Protein AF-A0A7K3L566-F1 (afdb_monomer)

Radius of gyration: 27.33 Å; Cα contacts (8 Å, |Δi|>4): 505; chains: 1; bounding box: 61×46×101 Å

Solvent-accessible surface area (backbone atoms only — not comparable to full-atom values): 12304 Å² total; per-residue (Å²): 136,86,74,83,78,91,78,75,78,77,81,76,80,56,96,83,59,68,74,95,72,79,78,77,85,80,78,77,80,82,88,75,48,43,60,51,57,95,77,28,59,43,42,44,51,46,44,41,50,74,71,52,86,84,55,55,37,33,31,75,32,38,32,38,39,42,38,40,41,36,29,34,57,86,62,14,26,37,32,52,22,31,43,37,29,59,54,32,67,23,50,43,75,44,84,80,41,38,33,30,29,41,67,93,69,53,75,34,76,27,56,60,81,17,48,41,84,88,79,29,39,32,20,35,17,57,14,69,42,40,30,76,32,48,34,36,42,33,34,34,24,36,28,37,76,64,21,57,66,30,53,47,51,33,43,43,35,36,39,25,27,42,43,89,79,49,62,90,90,54,92,66,50,58,62,33,36,52,49,77,56,83,85,35,63,79,59,56,54,62,91,40,51,75,44,60,21,73,69,58,24,36,48,38,54,38,41,78,83,9,48,37,39,77,31,96,80,76,76,82,84,133

Sequence (222 aa):
PEGPEPGEPAEPPAPDDGPAASSPPAEPAPVVPDDPAEGDVAIGKTAENTSRDDGATRVGDVVRYEVALRVDGPGTGWMDAVIRDEVPRGLEPLSGSIRLTLPGGAEVAVDDGAYDPATRVLAVAVGHLRGGQEARLSFYALVTADALGADVGNVAEALGTPPSAWDPDGEGPEPGAPFSPPGGWDAWEGGRDKVESAPAAYPPGATSEGGVLPGDGGAGDS

Foldseek 3Di:
DDDDDPDDDPDDDDPPDDPPDDDDDDDDDDLFFAFADVPQWAKAKAKEFPQDDPLAAAAFTKIKMKMKIGGADARWKWFLKKKKKQQDPQKAWDAQFKWKQAWVGDIDGEHPLLADPVRSMRMFTQGMDGHPTMMMIMTMIGGHPRLAQAARFIKMKMKTATRVRDDPVDDGDDGRYRDADVVGDVVVNVRIDMYMHPPGYDYRQADNRGRHHYDPPPDDDD

Nearest PDB structures (foldseek):
  3rkp-assembly2_B  TM=6.413E-01  e=9.297E-06  Bacillus cereus ATCC 14579
  4ei0-assembly1_A  TM=4.428E-01  e=2.475E-04  Parabacteroides merdae ATCC 43184
  5z65-assembly1_A  TM=3.909E-01  e=2.707E-03  Sus scrofa
  7vpp-assembly1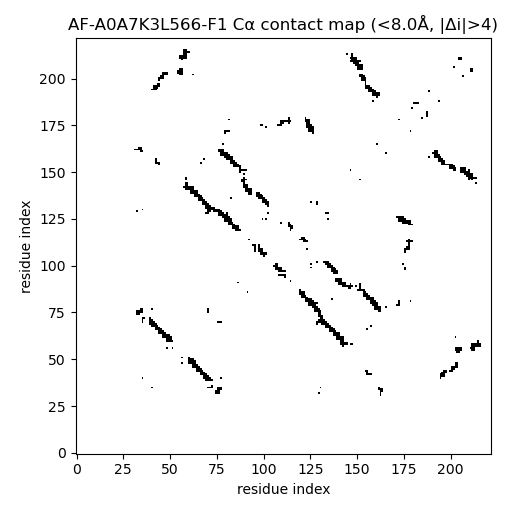_A  TM=3.957E-01  e=3.779E-03  Sus scrofa
  4ou3-assembly1_A  TM=3.881E-01  e=7.366E-03  Sus scrofa

pLDDT: mean 89.36, std 14.17, range [43.06, 98.81]

Secondary structure (DSSP, 8-state):
-PPPPTTPPPPPPPTT---S--PPPPPPPP-PPBPPPTTTEEEEEEEEESS--SS--BTT-EEEEEEEEEE-STTBEEEEEEEEEE--TTEEEPTT--EEE-TTS-EEEPPGGGEETTTTEEEEEEEEEETTEEEEEEEEEEEPGGGTTS---B-EEEEEE-GGG--TTS-PPPTTSB---TT-HHHHHTT-EEEE-SS-BPPTT-BTTB-PBPPTT-S---

Mean predicted aligned error: 8.9 Å

Structure (mmCIF, N/CA/C/O backbone):
data_AF-A0A7K3L566-F1
#
_entry.id   AF-A0A7K3L566-F1
#
loop_
_atom_site.group_PDB
_atom_site.id
_atom_site.type_symbol
_atom_site.label_atom_id
_atom_site.label_alt_id
_atom_site.label_comp_id
_atom_site.label_asym_id
_atom_site.label_entity_id
_atom_site.label_seq_id
_atom_site.pdbx_PDB_ins_code
_atom_site.Cartn_x
_atom_site.Cartn_y
_atom_site.Cartn_z
_atom_site.occupancy
_atom_site.B_iso_or_equiv
_atom_site.auth_seq_id
_atom_site.auth_comp_id
_atom_site.auth_asym_id
_atom_site.auth_atom_id
_atom_site.pdbx_PDB_model_num
ATOM 1 N N . PRO A 1 1 ? 40.397 -33.206 -62.580 1.00 45.12 1 PRO A N 1
ATOM 2 C CA . PRO A 1 1 ? 39.301 -32.312 -62.146 1.00 45.12 1 PRO A CA 1
ATOM 3 C C . PRO A 1 1 ? 39.708 -30.890 -62.516 1.00 45.12 1 PRO A C 1
ATOM 5 O O . PRO A 1 1 ? 40.611 -30.334 -61.899 1.00 45.12 1 PRO A O 1
ATOM 8 N N . GLU A 1 2 ? 39.173 -30.395 -63.626 1.00 45.34 2 GLU A N 1
ATOM 9 C CA . GLU A 1 2 ? 39.470 -29.050 -64.115 1.00 45.34 2 GLU A CA 1
ATOM 10 C C . GLU A 1 2 ? 38.761 -28.040 -63.207 1.00 45.34 2 GLU A C 1
ATOM 12 O O . GLU A 1 2 ? 37.576 -28.189 -62.908 1.00 45.34 2 GLU A O 1
ATOM 17 N N . GLY A 1 3 ? 39.524 -27.084 -62.673 1.00 53.09 3 GLY A N 1
ATOM 18 C CA . GLY A 1 3 ? 38.965 -25.945 -61.948 1.00 53.09 3 GLY A CA 1
ATOM 19 C C . GLY A 1 3 ? 38.309 -24.973 -62.933 1.00 53.09 3 GLY A C 1
ATOM 20 O O . GLY A 1 3 ? 38.700 -24.963 -64.100 1.00 53.09 3 GLY A O 1
ATOM 21 N N . PRO A 1 4 ? 37.325 -24.172 -62.492 1.00 57.78 4 PRO A N 1
ATOM 22 C CA . PRO A 1 4 ? 36.622 -23.257 -63.385 1.00 57.78 4 PRO A CA 1
ATOM 23 C C . PRO A 1 4 ? 37.590 -22.230 -63.993 1.00 57.78 4 PRO A C 1
ATOM 25 O O . PRO A 1 4 ? 38.450 -21.689 -63.291 1.00 57.78 4 PRO A O 1
ATOM 28 N N . GLU A 1 5 ? 37.456 -21.991 -65.301 1.00 53.12 5 GLU A N 1
ATOM 29 C CA . GLU A 1 5 ? 38.251 -21.007 -66.039 1.00 53.12 5 GLU A CA 1
ATOM 30 C C . GLU A 1 5 ? 38.023 -19.590 -65.473 1.00 53.12 5 GLU A C 1
ATOM 32 O O . GLU A 1 5 ? 36.879 -19.148 -65.342 1.00 53.12 5 GLU A O 1
ATOM 37 N N . PRO A 1 6 ? 39.090 -18.846 -65.125 1.00 55.34 6 PRO A N 1
ATOM 38 C CA . PRO A 1 6 ? 38.954 -17.472 -64.658 1.00 55.34 6 PRO A CA 1
ATOM 39 C C . PRO A 1 6 ? 38.549 -16.537 -65.806 1.00 55.34 6 PRO A C 1
ATOM 41 O O . PRO A 1 6 ? 39.341 -16.317 -66.721 1.00 55.34 6 PRO A O 1
ATOM 44 N N . GLY A 1 7 ? 37.362 -15.925 -65.730 1.00 55.72 7 GLY A N 1
ATOM 45 C CA . GLY A 1 7 ? 37.029 -14.778 -66.585 1.00 55.72 7 GLY A CA 1
ATOM 46 C C . GLY A 1 7 ? 35.574 -14.590 -67.006 1.00 55.72 7 GLY A C 1
ATOM 47 O O . GLY A 1 7 ? 35.275 -13.538 -67.566 1.00 55.72 7 GLY A O 1
ATOM 48 N N . GLU A 1 8 ? 34.664 -15.529 -66.746 1.00 57.31 8 GLU A N 1
ATOM 49 C CA . GLU A 1 8 ? 33.254 -15.326 -67.107 1.00 57.31 8 GLU A CA 1
ATOM 50 C C . GLU A 1 8 ? 32.505 -14.526 -66.023 1.00 57.31 8 GLU A C 1
ATOM 52 O O . GLU A 1 8 ? 32.547 -14.895 -64.844 1.00 57.31 8 GLU A O 1
ATOM 57 N N . PRO A 1 9 ? 31.836 -13.409 -66.377 1.00 60.12 9 PRO A N 1
ATOM 58 C CA . PRO A 1 9 ? 30.925 -12.724 -65.469 1.00 60.12 9 PRO A CA 1
ATOM 59 C C . PRO A 1 9 ? 29.823 -13.686 -65.030 1.00 60.12 9 PRO A C 1
ATOM 61 O O . PRO A 1 9 ? 29.232 -14.365 -65.866 1.00 60.12 9 PRO A O 1
ATOM 64 N N . ALA A 1 10 ? 29.529 -13.724 -63.730 1.00 60.12 10 ALA A N 1
ATOM 65 C CA . ALA A 1 10 ? 28.388 -14.480 -63.231 1.00 60.12 10 ALA A CA 1
ATOM 66 C C . ALA A 1 10 ? 27.103 -14.033 -63.951 1.00 60.12 10 ALA A C 1
ATOM 68 O O . ALA A 1 10 ? 26.872 -12.829 -64.111 1.00 60.12 10 ALA A O 1
ATOM 69 N N . GLU A 1 11 ? 26.281 -14.995 -64.378 1.00 61.91 11 GLU A N 1
ATOM 70 C CA . GLU A 1 11 ? 24.956 -14.712 -64.929 1.00 61.91 11 GLU A CA 1
ATOM 71 C C . GLU A 1 11 ? 24.129 -13.936 -63.888 1.00 61.91 11 GLU A C 1
ATOM 73 O O . GLU A 1 11 ? 24.032 -14.372 -62.735 1.00 61.91 11 GLU A O 1
ATOM 78 N N . PRO A 1 12 ? 23.563 -12.767 -64.241 1.00 59.59 12 PRO A N 1
ATOM 79 C CA . PRO A 1 12 ? 22.677 -12.054 -63.338 1.00 59.59 12 PRO A CA 1
ATOM 80 C C . PRO A 1 12 ? 21.408 -12.888 -63.090 1.00 59.59 12 PRO A C 1
ATOM 82 O O . PRO A 1 12 ? 20.913 -13.523 -64.024 1.00 59.59 12 PRO A O 1
ATOM 85 N N . PRO A 1 13 ? 20.869 -12.885 -61.857 1.00 62.25 13 PRO A N 1
ATOM 86 C CA . PRO A 1 13 ? 19.669 -13.648 -61.519 1.00 62.25 13 PRO A CA 1
ATOM 87 C C . PRO A 1 13 ? 18.480 -13.233 -62.396 1.00 62.25 13 PRO A C 1
ATOM 89 O O . PRO A 1 13 ? 18.361 -12.064 -62.783 1.00 62.25 13 PRO A O 1
ATOM 92 N N . ALA A 1 14 ? 17.604 -14.188 -62.722 1.00 64.50 14 ALA A N 1
ATOM 93 C CA . ALA A 1 14 ? 16.420 -13.921 -63.526 1.00 64.50 14 ALA A CA 1
ATOM 94 C C . ALA A 1 14 ? 15.453 -12.996 -62.756 1.00 64.50 14 ALA A C 1
ATOM 96 O O . ALA A 1 14 ? 15.409 -13.035 -61.529 1.00 64.50 14 ALA A O 1
ATOM 97 N N . PRO A 1 15 ? 14.640 -12.168 -63.437 1.00 60.38 15 PRO A N 1
ATOM 98 C CA . PRO A 1 15 ? 13.728 -11.227 -62.775 1.00 60.38 15 PRO A CA 1
ATOM 99 C C . PRO A 1 15 ? 12.651 -11.890 -61.893 1.00 60.38 15 PRO A C 1
ATOM 101 O O . PRO A 1 15 ? 12.065 -11.201 -61.063 1.00 60.38 15 PRO A O 1
ATOM 104 N N . ASP A 1 16 ? 12.414 -13.198 -62.057 1.00 61.12 16 ASP A N 1
ATOM 105 C CA . ASP A 1 16 ? 11.503 -14.008 -61.231 1.00 61.12 16 ASP A CA 1
ATOM 106 C C . ASP A 1 16 ? 12.223 -14.823 -60.136 1.00 61.12 16 ASP A C 1
ATOM 108 O O . ASP A 1 16 ? 11.566 -15.499 -59.338 1.00 61.12 16 ASP A O 1
ATOM 112 N N . ASP A 1 17 ? 13.556 -14.759 -60.053 1.00 63.66 17 ASP A N 1
ATOM 113 C CA . ASP A 1 17 ? 14.293 -15.347 -58.937 1.00 63.66 17 ASP A CA 1
ATOM 114 C C . ASP A 1 17 ? 14.127 -14.432 -57.718 1.00 63.66 17 ASP A C 1
ATOM 116 O O . ASP A 1 17 ? 14.720 -13.354 -57.617 1.00 63.66 17 ASP A O 1
ATOM 120 N N . GLY A 1 18 ? 13.280 -14.858 -56.777 1.00 62.38 18 GLY A N 1
ATOM 121 C CA . GLY A 1 18 ? 13.176 -14.220 -55.468 1.00 62.38 18 GLY A CA 1
ATOM 122 C C . GLY A 1 18 ? 14.555 -14.101 -54.800 1.00 62.38 18 GLY A C 1
ATOM 123 O O . GLY A 1 18 ? 15.465 -14.875 -55.107 1.00 62.38 18 GLY A O 1
ATOM 124 N N . PRO A 1 19 ? 14.747 -13.139 -53.881 1.00 64.25 19 PRO A N 1
ATOM 125 C CA . PRO A 1 19 ? 16.047 -12.900 -53.267 1.00 64.25 19 PRO A CA 1
ATOM 126 C C . PRO A 1 19 ? 16.620 -14.197 -52.681 1.00 64.25 19 PRO A C 1
ATOM 128 O O . PRO A 1 19 ? 15.995 -14.835 -51.835 1.00 64.25 19 PRO A O 1
ATOM 131 N N . ALA A 1 20 ? 17.833 -14.560 -53.116 1.00 63.53 20 ALA A N 1
ATOM 132 C CA . ALA A 1 20 ? 18.526 -15.792 -52.723 1.00 63.53 20 ALA A CA 1
ATOM 133 C C . ALA A 1 20 ? 18.782 -15.905 -51.206 1.00 63.53 20 ALA A C 1
ATOM 135 O O . ALA A 1 20 ? 19.113 -16.976 -50.701 1.00 63.53 20 ALA A O 1
ATOM 136 N N . ALA A 1 21 ? 18.615 -14.804 -50.473 1.00 59.81 21 ALA A N 1
ATOM 137 C CA . ALA A 1 21 ? 18.569 -14.778 -49.026 1.00 59.81 21 ALA A CA 1
ATOM 138 C C . ALA A 1 21 ? 17.556 -13.725 -48.571 1.00 59.81 21 ALA A C 1
ATOM 140 O O . ALA A 1 21 ? 17.637 -12.559 -48.953 1.00 59.81 21 ALA A O 1
ATOM 141 N N . SER A 1 22 ? 16.618 -14.142 -47.726 1.00 60.34 22 SER A N 1
ATOM 142 C CA . SER A 1 22 ? 15.815 -13.245 -46.899 1.00 60.34 22 SER A CA 1
ATOM 143 C C . SER A 1 22 ? 16.203 -13.496 -45.452 1.00 60.34 22 SER A C 1
ATOM 145 O O . SER A 1 22 ? 16.036 -14.606 -44.948 1.00 60.34 22 SER A O 1
ATOM 147 N N . SER A 1 23 ? 16.751 -12.483 -44.789 1.00 62.94 23 SER A N 1
ATOM 148 C CA . SER A 1 23 ? 16.826 -12.481 -43.332 1.00 62.94 23 SER A CA 1
ATOM 149 C C . SER A 1 23 ? 15.459 -12.061 -42.787 1.00 62.94 23 SER A C 1
ATOM 151 O O . SER A 1 23 ? 14.870 -11.120 -43.332 1.00 62.94 23 SER A O 1
ATOM 153 N N . PRO A 1 24 ? 14.942 -12.709 -41.730 1.00 69.50 24 PRO A N 1
ATOM 154 C CA . PRO A 1 24 ? 13.783 -12.180 -41.024 1.00 69.50 24 PRO A CA 1
ATOM 155 C C . PRO A 1 24 ? 14.070 -10.739 -40.561 1.00 69.50 24 PRO A C 1
ATOM 157 O O . PRO A 1 24 ? 15.239 -10.395 -40.344 1.00 69.50 24 PRO A O 1
ATOM 160 N N . PRO A 1 25 ? 13.043 -9.879 -40.432 1.00 69.31 25 PRO A N 1
ATOM 161 C CA . PRO A 1 25 ? 13.215 -8.560 -39.838 1.00 69.31 25 PRO A CA 1
ATOM 162 C C . PRO A 1 25 ? 13.910 -8.679 -38.477 1.00 69.31 25 PRO A C 1
ATOM 164 O O . PRO A 1 25 ? 13.523 -9.513 -37.662 1.00 69.31 25 PRO A O 1
ATOM 167 N N . ALA A 1 26 ? 14.940 -7.867 -38.244 1.00 71.00 26 ALA A N 1
ATOM 168 C CA . ALA A 1 26 ? 15.526 -7.741 -36.918 1.00 71.00 26 ALA A CA 1
ATOM 169 C C . ALA A 1 26 ? 14.593 -6.881 -36.058 1.00 71.00 26 ALA A C 1
ATOM 171 O O . ALA A 1 26 ? 14.265 -5.755 -36.444 1.00 71.00 26 ALA A O 1
ATOM 172 N N . GLU A 1 27 ? 14.170 -7.403 -34.911 1.00 67.56 27 GLU A N 1
ATOM 173 C CA . GLU A 1 27 ? 13.487 -6.595 -33.906 1.00 67.56 27 GLU A CA 1
ATOM 174 C C . GLU A 1 27 ? 14.528 -5.693 -33.222 1.00 67.56 27 GLU A C 1
ATOM 176 O O . GLU A 1 27 ? 15.599 -6.176 -32.838 1.00 67.56 27 GLU A O 1
ATOM 181 N N . PRO A 1 28 ? 14.290 -4.372 -33.128 1.00 67.88 28 PRO A N 1
ATOM 182 C CA . PRO A 1 28 ? 15.191 -3.492 -32.399 1.00 67.88 28 PRO A CA 1
ATOM 183 C C . PRO A 1 28 ? 15.238 -3.913 -30.927 1.00 67.88 28 PRO A C 1
ATOM 185 O O . PRO A 1 28 ? 14.223 -4.319 -30.365 1.00 67.88 28 PRO A O 1
ATOM 188 N N . ALA A 1 29 ? 16.412 -3.791 -30.304 1.00 65.62 29 ALA A N 1
ATOM 189 C CA . ALA A 1 29 ? 16.563 -4.086 -28.883 1.00 65.62 29 ALA A CA 1
ATOM 190 C C . ALA A 1 29 ? 15.593 -3.232 -28.038 1.00 65.62 29 ALA A C 1
ATOM 192 O O . ALA A 1 29 ? 15.362 -2.063 -28.381 1.00 65.62 29 ALA A O 1
ATOM 193 N N . PRO A 1 30 ? 15.033 -3.782 -26.945 1.00 67.44 30 PRO A N 1
ATOM 194 C CA . PRO A 1 30 ? 14.148 -3.033 -26.063 1.00 67.44 30 PRO A CA 1
ATOM 195 C C . PRO A 1 30 ? 14.885 -1.828 -25.469 1.00 67.44 30 PRO A C 1
ATOM 197 O O . PRO A 1 30 ? 16.034 -1.925 -25.039 1.00 67.44 30 PRO A O 1
ATOM 200 N N . VAL A 1 31 ? 14.219 -0.672 -25.451 1.00 77.44 31 VAL A N 1
ATOM 201 C CA . VAL A 1 31 ? 14.743 0.527 -24.788 1.00 77.44 31 VAL A CA 1
ATOM 202 C C . VAL A 1 31 ? 14.522 0.366 -23.287 1.00 77.44 31 VAL A C 1
ATOM 204 O O . VAL A 1 31 ? 13.392 0.475 -22.805 1.00 77.44 31 VAL A O 1
ATOM 207 N N . VAL A 1 32 ? 15.602 0.084 -22.565 1.00 84.75 32 VAL A N 1
ATOM 208 C CA . VAL A 1 32 ? 15.613 -0.031 -21.104 1.00 84.75 32 VAL A CA 1
ATOM 209 C C . VAL A 1 32 ? 15.848 1.364 -20.497 1.00 84.75 32 VAL A C 1
ATOM 211 O O . VAL A 1 32 ? 16.730 2.072 -20.987 1.00 84.75 32 VAL A O 1
ATOM 214 N N . PRO A 1 33 ? 15.050 1.802 -19.501 1.00 89.75 33 PRO A N 1
ATOM 215 C CA . PRO A 1 33 ? 15.275 3.070 -18.801 1.00 89.75 33 PRO A CA 1
ATOM 216 C C . PRO A 1 33 ? 16.607 3.102 -18.042 1.00 89.75 33 PRO A C 1
ATOM 218 O O . PRO A 1 33 ? 17.202 2.058 -17.791 1.00 89.75 33 PRO A O 1
ATOM 221 N N . ASP A 1 34 ? 17.025 4.291 -17.617 1.00 94.12 34 ASP A N 1
ATOM 222 C CA . ASP A 1 34 ? 18.144 4.447 -16.686 1.00 94.12 34 ASP A CA 1
ATOM 223 C C . ASP A 1 34 ? 17.728 4.116 -15.239 1.00 94.12 34 ASP A C 1
ATOM 225 O O . ASP A 1 34 ? 16.542 4.113 -14.886 1.00 94.12 34 ASP A O 1
ATOM 229 N N . ASP A 1 35 ? 18.714 3.878 -14.377 1.00 94.94 35 ASP A N 1
ATOM 230 C CA . ASP A 1 35 ? 18.470 3.706 -12.946 1.00 94.94 35 ASP A CA 1
ATOM 231 C C . ASP A 1 35 ? 17.987 5.018 -12.300 1.00 94.94 35 ASP A C 1
ATOM 233 O O . ASP A 1 35 ? 18.492 6.096 -12.636 1.00 94.94 35 ASP A O 1
ATOM 237 N N . PRO A 1 36 ? 17.025 4.956 -11.362 1.00 94.06 36 PRO A N 1
ATOM 238 C CA . PRO A 1 36 ? 16.606 6.122 -10.599 1.00 94.06 36 PRO A CA 1
ATOM 239 C C . PRO A 1 36 ? 17.731 6.562 -9.652 1.00 94.06 36 PRO A C 1
ATOM 241 O O . PRO A 1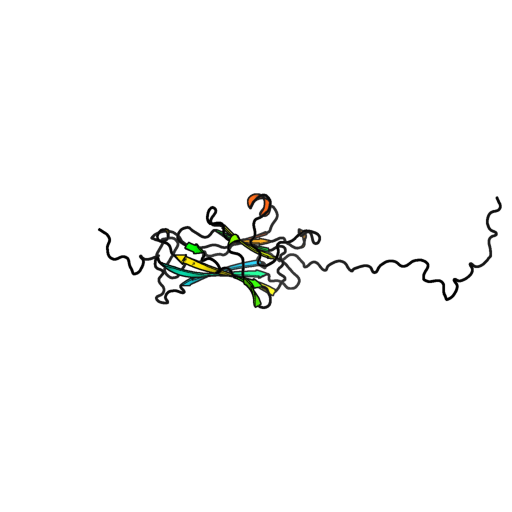 36 ? 18.475 5.729 -9.127 1.00 94.06 36 PRO A O 1
ATOM 244 N N . ALA A 1 37 ? 17.867 7.868 -9.407 1.00 93.81 37 ALA A N 1
ATOM 245 C CA . ALA A 1 37 ? 18.815 8.346 -8.407 1.00 93.81 37 ALA A CA 1
ATOM 246 C C . ALA A 1 37 ? 18.308 8.051 -6.984 1.00 93.81 37 ALA A C 1
ATOM 248 O O . ALA A 1 37 ? 17.127 7.778 -6.753 1.00 93.81 37 ALA A O 1
ATOM 249 N N . GLU A 1 38 ? 19.200 8.143 -5.997 1.00 89.06 38 GLU A N 1
ATOM 250 C CA . GLU A 1 38 ? 18.812 8.023 -4.590 1.00 89.06 38 GLU A CA 1
ATOM 251 C C . GLU A 1 38 ? 17.719 9.051 -4.244 1.00 89.06 38 GLU A C 1
ATOM 253 O O . GLU A 1 38 ? 17.899 10.257 -4.421 1.00 89.06 38 GLU A O 1
ATOM 258 N N . GLY A 1 39 ? 16.580 8.564 -3.747 1.00 90.94 39 GLY A N 1
ATOM 259 C CA . GLY A 1 39 ? 15.421 9.389 -3.395 1.00 90.94 39 GLY A CA 1
ATOM 260 C C . GLY A 1 39 ? 14.436 9.679 -4.535 1.00 90.94 39 GLY A C 1
ATOM 261 O O . GLY A 1 39 ? 13.384 10.261 -4.261 1.00 90.94 39 GLY A O 1
ATOM 262 N N . ASP A 1 40 ? 14.719 9.250 -5.771 1.00 95.81 40 ASP A N 1
ATOM 263 C CA . ASP A 1 40 ? 13.765 9.351 -6.890 1.00 95.81 40 ASP A CA 1
ATOM 264 C C . ASP A 1 40 ? 12.644 8.309 -6.787 1.00 95.81 40 ASP A C 1
ATOM 266 O O . ASP A 1 40 ? 11.553 8.515 -7.311 1.00 95.81 40 ASP A O 1
ATOM 270 N N . VAL A 1 41 ? 12.880 7.198 -6.087 1.00 97.38 41 VAL A N 1
ATOM 271 C CA . VAL A 1 41 ? 11.827 6.248 -5.716 1.00 97.38 41 VAL A CA 1
ATOM 272 C C . VAL A 1 41 ? 11.338 6.593 -4.318 1.00 97.38 41 VAL A C 1
ATOM 274 O O . VAL A 1 41 ? 12.127 6.681 -3.376 1.00 97.38 41 VAL A O 1
ATOM 277 N N . ALA A 1 42 ? 10.031 6.779 -4.164 1.00 97.38 42 ALA A N 1
ATOM 278 C CA . ALA A 1 42 ? 9.451 7.098 -2.871 1.00 97.38 42 ALA A CA 1
ATOM 279 C C . ALA A 1 42 ? 8.076 6.469 -2.689 1.00 97.38 42 ALA A C 1
ATOM 281 O O . ALA A 1 42 ? 7.269 6.397 -3.614 1.00 97.38 42 ALA A O 1
ATOM 282 N N . ILE A 1 43 ? 7.797 6.084 -1.450 1.00 98.44 43 ILE A N 1
ATOM 283 C CA . ILE A 1 43 ? 6.520 5.526 -1.031 1.00 98.44 43 ILE A CA 1
ATOM 284 C C . ILE A 1 43 ? 5.948 6.362 0.118 1.00 98.44 43 ILE A C 1
ATOM 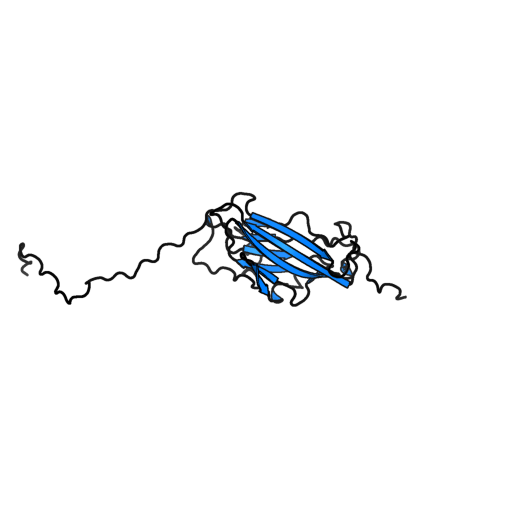286 O O . ILE A 1 43 ? 6.659 6.760 1.040 1.00 98.44 43 ILE A O 1
ATOM 290 N N . GLY A 1 44 ? 4.657 6.660 0.049 1.00 98.31 44 GLY A N 1
ATOM 291 C CA . GLY A 1 44 ? 3.905 7.342 1.095 1.00 98.31 44 GLY A CA 1
ATOM 292 C C . GLY A 1 44 ? 2.681 6.529 1.478 1.00 98.31 44 GLY A C 1
ATOM 293 O O . GLY A 1 44 ? 2.139 5.801 0.650 1.00 98.31 44 GLY A O 1
ATOM 294 N N . LYS A 1 45 ? 2.234 6.656 2.727 1.00 98.56 45 LYS A N 1
ATOM 295 C CA . LYS A 1 45 ? 1.052 5.954 3.223 1.00 98.56 45 LYS A CA 1
ATOM 296 C C . LYS A 1 45 ? 0.191 6.878 4.063 1.00 98.56 45 LYS A C 1
ATOM 298 O O . LYS A 1 45 ? 0.706 7.635 4.883 1.00 98.56 45 LYS A O 1
ATOM 303 N N . THR A 1 46 ? -1.116 6.811 3.863 1.00 98.44 46 THR A N 1
ATOM 304 C CA . THR A 1 46 ? -2.102 7.592 4.611 1.00 98.44 46 THR A CA 1
ATOM 305 C C . THR A 1 46 ? -3.209 6.690 5.140 1.00 98.44 46 THR A C 1
ATOM 307 O O . THR A 1 46 ? -3.409 5.574 4.657 1.00 98.44 46 THR A O 1
ATOM 310 N N . ALA A 1 47 ? -3.901 7.175 6.170 1.00 98.25 47 ALA A N 1
ATOM 311 C CA . ALA A 1 47 ? -5.014 6.490 6.805 1.00 98.25 47 ALA A CA 1
ATOM 312 C C . ALA A 1 47 ? -6.162 7.477 7.039 1.00 98.25 47 ALA A C 1
ATOM 314 O O . ALA A 1 47 ? -5.957 8.579 7.550 1.00 98.25 47 ALA A O 1
ATOM 315 N N . GLU A 1 48 ? -7.373 7.067 6.685 1.00 98.12 48 GLU A N 1
ATOM 316 C CA . GLU A 1 48 ? -8.597 7.852 6.827 1.00 98.12 48 GLU A CA 1
ATOM 317 C C . GLU A 1 48 ? -9.669 6.997 7.502 1.00 98.12 48 GLU A C 1
ATOM 319 O O . GLU A 1 48 ? -9.963 5.895 7.044 1.00 98.12 48 GLU A O 1
ATOM 324 N N . ASN A 1 49 ? -10.281 7.486 8.581 1.00 98.12 49 ASN A N 1
ATOM 325 C CA . ASN A 1 49 ? -11.441 6.810 9.157 1.00 98.12 49 ASN A CA 1
ATOM 326 C C . ASN A 1 49 ? -12.673 7.108 8.294 1.00 98.12 49 ASN A C 1
ATOM 328 O O . ASN A 1 49 ? -13.056 8.260 8.127 1.00 98.12 49 ASN A O 1
ATOM 332 N N . THR A 1 50 ? -13.288 6.063 7.746 1.00 98.06 50 THR A N 1
ATOM 333 C CA . THR A 1 50 ? -14.454 6.180 6.854 1.00 98.06 50 THR A CA 1
ATOM 334 C C . THR A 1 50 ? -15.781 5.929 7.563 1.00 98.06 50 THR A C 1
ATOM 336 O O . THR A 1 50 ? -16.846 6.127 6.981 1.00 98.06 50 THR A O 1
ATOM 339 N N . SER A 1 51 ? -15.732 5.517 8.831 1.00 96.94 51 SER A N 1
ATOM 340 C CA . SER A 1 51 ? -16.913 5.311 9.669 1.00 96.94 51 SER A CA 1
ATOM 341 C C . SER A 1 51 ? -17.333 6.567 10.433 1.00 96.94 51 SER A C 1
ATOM 343 O O . SER A 1 51 ? -18.490 6.658 10.843 1.00 96.94 51 SER A O 1
ATOM 345 N N . ARG A 1 52 ? -16.420 7.527 10.638 1.00 93.19 52 ARG A N 1
ATOM 346 C CA . ARG A 1 52 ? -16.672 8.770 11.385 1.00 93.19 52 ARG A CA 1
ATOM 347 C C . ARG A 1 52 ? -15.657 9.866 11.055 1.00 93.19 52 ARG A C 1
ATOM 349 O O . ARG A 1 52 ? -14.550 9.578 10.619 1.00 93.19 52 ARG A O 1
ATOM 356 N N . ASP A 1 53 ? -16.028 11.111 11.338 1.00 94.75 53 ASP A N 1
ATOM 357 C CA . ASP A 1 53 ? -15.268 12.332 11.037 1.00 94.75 53 ASP A CA 1
ATOM 358 C C . ASP A 1 53 ? -14.915 13.164 12.290 1.00 94.75 53 ASP A C 1
ATOM 360 O O . ASP A 1 53 ? -14.463 14.304 12.186 1.00 94.75 53 ASP A O 1
ATOM 364 N N . ASP A 1 54 ? -15.061 12.591 13.492 1.00 95.12 54 ASP A N 1
ATOM 365 C CA . ASP A 1 54 ? -14.782 13.256 14.777 1.00 95.12 54 ASP A CA 1
ATOM 366 C C . ASP A 1 54 ? -13.286 13.314 15.148 1.00 95.12 54 ASP A C 1
ATOM 368 O O . ASP A 1 54 ? -12.923 13.793 16.224 1.00 95.12 54 ASP A O 1
ATOM 372 N N . GLY A 1 55 ? -12.412 12.835 14.258 1.00 95.00 55 GLY A N 1
ATOM 373 C CA . GLY A 1 55 ? -10.963 12.788 14.455 1.00 95.00 55 GLY A CA 1
ATOM 374 C C . GLY A 1 55 ? -10.481 11.669 15.383 1.00 95.00 55 GLY A C 1
ATOM 375 O O . GLY A 1 55 ? -9.287 11.614 15.671 1.00 95.00 55 GLY A O 1
ATOM 376 N N . ALA A 1 56 ? -11.371 10.782 15.836 1.00 95.81 56 ALA A N 1
ATOM 377 C CA . ALA A 1 56 ? -11.034 9.626 16.656 1.00 95.81 56 ALA A CA 1
ATOM 378 C C . ALA A 1 56 ? -11.297 8.307 15.916 1.00 95.81 56 ALA A C 1
ATOM 380 O O . ALA A 1 56 ? -12.052 8.240 14.947 1.00 95.81 56 ALA A O 1
ATOM 381 N N . THR A 1 57 ? -10.693 7.231 16.416 1.00 97.88 57 THR A N 1
ATOM 382 C CA . THR A 1 57 ? -10.894 5.869 15.912 1.00 97.88 57 THR A CA 1
ATOM 383 C C . THR A 1 57 ? -11.371 4.970 17.041 1.00 97.88 57 THR A C 1
ATOM 385 O O . THR A 1 57 ? -10.832 5.015 18.149 1.00 97.88 57 THR A O 1
ATOM 388 N N . ARG A 1 58 ? -12.395 4.159 16.771 1.00 98.00 58 ARG A N 1
ATOM 389 C CA . ARG A 1 58 ? -12.996 3.213 17.715 1.00 98.00 58 ARG A CA 1
ATOM 390 C C . ARG A 1 58 ? -12.957 1.791 17.175 1.00 98.00 58 ARG A C 1
ATOM 392 O O . ARG A 1 58 ? -12.967 1.569 15.968 1.00 98.00 58 ARG A O 1
ATOM 399 N N . VAL A 1 59 ? -12.967 0.816 18.079 1.00 98.44 59 VAL A N 1
ATOM 400 C CA . VAL A 1 59 ? -13.194 -0.588 17.709 1.00 98.44 59 VAL A CA 1
ATOM 401 C C . VAL A 1 59 ? -14.511 -0.709 16.937 1.00 98.44 59 VAL A C 1
ATOM 403 O O . VAL A 1 59 ? -15.546 -0.215 17.387 1.00 98.44 59 VAL A O 1
ATOM 406 N N . GLY A 1 60 ? -14.467 -1.385 15.792 1.00 98.06 60 GLY A N 1
ATOM 407 C CA . GLY A 1 60 ? -15.580 -1.525 14.856 1.00 98.06 60 GLY A CA 1
ATOM 408 C C . GLY A 1 60 ? -15.569 -0.521 13.700 1.00 98.06 60 GLY A C 1
ATOM 409 O O . GLY A 1 60 ? -16.345 -0.701 12.763 1.00 98.06 60 GLY A O 1
ATOM 410 N N . ASP A 1 61 ? -14.704 0.497 13.730 1.00 98.50 61 ASP A N 1
ATOM 411 C CA . ASP A 1 61 ? -14.548 1.430 12.611 1.00 98.50 61 ASP A CA 1
ATOM 412 C C . ASP A 1 61 ? -13.851 0.795 11.417 1.00 98.50 61 ASP A C 1
ATOM 414 O O . ASP A 1 61 ? -13.063 -0.139 11.553 1.00 98.50 61 ASP A O 1
ATOM 418 N N . VAL A 1 62 ? -14.090 1.368 10.242 1.00 98.56 62 VAL A N 1
ATOM 419 C CA . VAL A 1 62 ? -13.391 1.027 9.011 1.00 98.56 62 VAL A CA 1
ATOM 420 C C . VAL A 1 62 ? -12.477 2.177 8.603 1.00 98.56 62 VAL A C 1
ATOM 422 O O . VAL A 1 62 ? -12.925 3.299 8.353 1.00 98.56 62 VAL A O 1
ATOM 425 N N . VAL A 1 63 ? -11.188 1.875 8.480 1.00 98.62 63 VAL A N 1
ATOM 426 C CA . VAL A 1 63 ? -10.137 2.804 8.060 1.00 98.62 63 VAL A CA 1
ATOM 427 C C . VAL A 1 63 ? -9.717 2.470 6.634 1.00 98.62 63 VAL A C 1
ATOM 429 O O . VAL A 1 63 ? -9.407 1.321 6.328 1.00 98.62 63 VAL A O 1
ATOM 432 N N . ARG A 1 64 ? -9.694 3.466 5.753 1.00 98.69 64 ARG A N 1
ATOM 433 C CA . ARG A 1 64 ? -9.120 3.357 4.414 1.00 98.69 64 ARG A CA 1
ATOM 434 C C . ARG A 1 64 ? -7.635 3.684 4.481 1.00 98.69 64 ARG A C 1
ATOM 436 O O . ARG A 1 64 ? -7.261 4.749 4.969 1.00 98.69 64 ARG A O 1
ATOM 443 N N . TYR A 1 65 ? -6.814 2.788 3.953 1.00 98.69 65 TYR A N 1
ATOM 444 C CA . TYR A 1 65 ? -5.399 3.023 3.707 1.00 98.69 65 TYR A CA 1
ATOM 445 C C . TYR A 1 65 ? -5.167 3.319 2.230 1.00 98.69 65 TYR A C 1
ATOM 447 O O . TYR A 1 65 ? -5.782 2.699 1.359 1.00 98.69 65 TYR A O 1
ATOM 455 N N . GLU A 1 66 ? -4.262 4.253 1.956 1.00 98.62 66 GLU A N 1
ATOM 456 C CA . GLU A 1 66 ? -3.764 4.536 0.612 1.00 98.62 66 GLU A CA 1
ATOM 457 C C . GLU A 1 66 ? -2.236 4.595 0.647 1.00 98.62 66 GLU A C 1
ATOM 459 O O . GLU A 1 66 ? -1.647 5.352 1.418 1.00 98.62 66 GLU A O 1
ATOM 464 N N . VAL A 1 67 ? -1.600 3.764 -0.172 1.00 98.75 67 VAL A N 1
ATOM 465 C CA . VAL A 1 67 ? -0.154 3.652 -0.343 1.00 98.75 67 VAL A CA 1
ATOM 466 C C . VAL A 1 67 ? 0.187 4.164 -1.738 1.00 98.75 67 VAL A C 1
ATOM 468 O O . VAL A 1 67 ? -0.205 3.553 -2.729 1.00 98.75 67 VAL A O 1
ATOM 471 N N . ALA A 1 68 ? 0.904 5.278 -1.826 1.00 98.44 68 ALA A N 1
ATOM 472 C CA . ALA A 1 68 ? 1.334 5.876 -3.084 1.00 98.44 68 ALA A CA 1
ATOM 473 C C . ALA A 1 68 ? 2.814 5.573 -3.323 1.00 98.44 68 ALA A C 1
ATOM 475 O O . ALA A 1 68 ? 3.656 5.990 -2.530 1.00 98.44 68 ALA A O 1
ATOM 476 N N . LEU A 1 69 ? 3.121 4.868 -4.410 1.00 98.44 69 LEU A N 1
ATOM 477 C CA . LEU A 1 69 ? 4.480 4.585 -4.861 1.00 98.44 69 LEU A CA 1
ATOM 478 C C . LEU A 1 69 ? 4.770 5.408 -6.118 1.00 98.44 69 LEU A C 1
ATOM 480 O O . LEU A 1 69 ? 4.111 5.216 -7.140 1.00 98.44 69 LEU A O 1
ATOM 484 N N . ARG A 1 70 ? 5.768 6.293 -6.047 1.00 97.62 70 ARG A N 1
ATOM 485 C CA . ARG A 1 70 ? 6.200 7.161 -7.150 1.00 97.62 70 ARG A CA 1
ATOM 486 C C 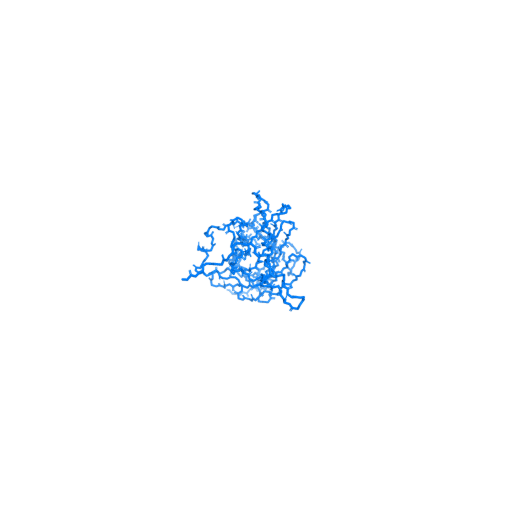. ARG A 1 70 ? 7.639 6.872 -7.562 1.00 97.62 70 ARG A C 1
ATOM 488 O O . ARG A 1 70 ? 8.480 6.559 -6.718 1.00 97.62 70 ARG A O 1
ATOM 495 N N . VAL A 1 71 ? 7.898 7.028 -8.855 1.00 97.31 71 VAL A N 1
ATOM 496 C CA . VAL A 1 71 ? 9.243 7.071 -9.431 1.00 97.31 71 VAL A CA 1
ATOM 497 C C . VAL A 1 71 ? 9.395 8.401 -10.154 1.00 97.31 71 VAL A C 1
ATOM 499 O O . VAL A 1 71 ? 8.619 8.710 -11.056 1.00 97.31 71 VAL A O 1
ATOM 502 N N . ASP A 1 72 ? 10.390 9.183 -9.767 1.00 94.00 72 ASP A N 1
ATOM 503 C CA . ASP A 1 72 ? 10.765 10.453 -10.380 1.00 94.00 72 ASP A CA 1
ATOM 504 C C . ASP A 1 72 ? 12.011 10.303 -11.264 1.00 94.00 72 ASP A C 1
ATOM 506 O O . ASP A 1 72 ? 12.561 9.216 -11.430 1.00 94.00 72 ASP A O 1
ATOM 510 N N . GLY A 1 73 ? 12.436 11.407 -11.879 1.00 91.06 73 GLY A N 1
ATOM 511 C CA . GLY A 1 73 ? 13.578 11.432 -12.792 1.00 91.06 73 GLY A CA 1
ATOM 512 C C . GLY A 1 73 ? 13.178 11.043 -14.223 1.00 91.06 73 GLY A C 1
ATOM 513 O O . GLY A 1 73 ? 12.812 9.905 -14.487 1.00 91.06 73 GLY A O 1
ATOM 514 N N . PRO A 1 74 ? 13.201 11.959 -15.204 1.00 90.81 74 PRO A N 1
ATOM 515 C CA . PRO A 1 74 ? 12.809 11.618 -16.569 1.00 90.81 74 PRO A CA 1
ATOM 516 C C . PRO A 1 74 ? 13.767 10.588 -17.181 1.00 90.81 74 PRO A C 1
ATOM 518 O O . PRO A 1 74 ? 14.981 10.750 -17.107 1.00 90.81 74 PRO A O 1
ATOM 521 N N . GLY A 1 75 ? 13.216 9.567 -17.840 1.00 91.38 75 GLY A N 1
ATOM 522 C CA . GLY A 1 75 ? 14.007 8.512 -18.485 1.00 91.38 75 GLY A CA 1
ATOM 523 C C . GLY A 1 75 ? 14.463 7.391 -17.549 1.00 91.38 75 GLY A C 1
ATOM 524 O O . GLY A 1 75 ? 15.072 6.441 -18.032 1.00 91.38 75 GLY A O 1
ATOM 525 N N . THR A 1 76 ? 14.128 7.457 -16.259 1.00 95.44 76 THR A N 1
ATOM 526 C CA . THR A 1 76 ? 14.415 6.392 -15.294 1.00 95.44 76 THR A CA 1
ATOM 527 C C . THR A 1 76 ? 13.270 5.378 -15.218 1.00 95.44 76 THR A C 1
ATOM 529 O O . THR A 1 76 ? 12.184 5.568 -15.792 1.00 95.44 76 THR A O 1
ATOM 532 N N . GLY A 1 77 ? 13.474 4.288 -14.487 1.00 95.12 77 GLY A N 1
ATOM 533 C CA . GLY A 1 77 ? 12.373 3.425 -14.087 1.00 95.12 77 GLY A CA 1
ATOM 534 C C . GLY A 1 77 ? 12.710 2.516 -12.920 1.00 95.12 77 GLY A C 1
ATOM 535 O O . GLY A 1 77 ? 13.861 2.362 -12.548 1.00 95.12 77 GLY A O 1
ATOM 536 N N . TRP A 1 78 ? 11.689 1.869 -12.375 1.00 95.94 78 TRP A N 1
ATOM 537 C CA . TRP A 1 78 ? 11.824 0.848 -11.347 1.00 95.94 78 TRP A CA 1
ATOM 538 C C . TRP A 1 78 ? 11.013 -0.392 -11.731 1.00 95.94 78 TRP A C 1
ATOM 540 O O . TRP A 1 78 ? 9.817 -0.291 -12.020 1.00 95.94 78 TRP A O 1
ATOM 550 N N . MET A 1 79 ? 11.688 -1.532 -11.879 1.00 95.00 79 MET A N 1
ATOM 551 C CA . MET A 1 79 ? 11.135 -2.729 -12.517 1.00 95.00 79 MET A CA 1
ATOM 552 C C . MET A 1 79 ? 10.585 -3.710 -11.488 1.00 95.00 79 MET A C 1
ATOM 554 O O . MET A 1 79 ? 11.070 -3.758 -10.359 1.00 95.00 79 MET A O 1
ATOM 558 N N . ASP A 1 80 ? 9.599 -4.516 -11.894 1.00 94.94 80 ASP A N 1
ATOM 559 C CA . ASP A 1 80 ? 9.022 -5.587 -11.076 1.00 94.94 80 ASP A CA 1
ATOM 560 C C . ASP A 1 80 ? 8.654 -5.123 -9.665 1.00 94.94 80 ASP A C 1
ATOM 562 O O . ASP A 1 80 ? 8.943 -5.806 -8.679 1.00 94.94 80 ASP A O 1
ATOM 566 N N . ALA A 1 81 ? 8.083 -3.922 -9.573 1.00 96.81 81 ALA A N 1
ATOM 567 C CA . ALA A 1 81 ? 7.747 -3.304 -8.314 1.00 96.81 81 ALA A CA 1
ATOM 568 C C . ALA A 1 81 ? 6.632 -4.093 -7.625 1.00 96.81 81 ALA A C 1
ATOM 570 O O . ALA A 1 81 ? 5.648 -4.511 -8.244 1.00 96.81 81 ALA A O 1
ATOM 571 N N . VAL A 1 82 ? 6.785 -4.269 -6.322 1.00 97.75 82 VAL A N 1
ATOM 572 C CA . VAL A 1 82 ? 5.834 -4.928 -5.433 1.00 97.75 82 VAL A CA 1
ATOM 573 C C . VAL A 1 82 ? 5.649 -4.024 -4.230 1.00 97.75 82 VAL A C 1
ATOM 575 O O . VAL A 1 82 ? 6.634 -3.589 -3.636 1.00 97.75 82 VAL A O 1
ATOM 578 N N . ILE A 1 83 ? 4.399 -3.759 -3.857 1.00 98.38 83 ILE A N 1
ATOM 579 C CA . ILE A 1 83 ? 4.075 -3.129 -2.577 1.00 98.38 83 ILE A CA 1
ATOM 580 C C . ILE A 1 83 ? 3.787 -4.238 -1.572 1.00 98.38 83 ILE A C 1
ATOM 582 O O . ILE A 1 83 ? 2.989 -5.135 -1.844 1.00 98.38 83 ILE A O 1
ATOM 586 N N . ARG A 1 84 ? 4.433 -4.155 -0.413 1.00 97.88 84 ARG A N 1
ATOM 587 C CA . ARG A 1 84 ? 4.293 -5.050 0.733 1.00 97.88 84 ARG A CA 1
ATOM 588 C C . ARG A 1 84 ? 3.860 -4.240 1.948 1.00 97.88 84 ARG A C 1
ATOM 590 O O . ARG A 1 84 ? 4.284 -3.108 2.138 1.00 97.88 84 ARG A O 1
ATOM 597 N N . ASP A 1 85 ? 3.008 -4.812 2.775 1.00 98.25 85 ASP A N 1
ATOM 598 C CA . ASP A 1 85 ? 2.432 -4.145 3.932 1.00 98.25 85 ASP A CA 1
ATOM 599 C C . ASP A 1 85 ? 2.218 -5.172 5.050 1.00 98.25 85 ASP A C 1
ATOM 601 O O . ASP A 1 85 ? 1.413 -6.095 4.917 1.00 98.25 85 ASP A O 1
ATOM 605 N N . GLU A 1 86 ? 2.978 -5.049 6.139 1.00 97.62 86 GLU A N 1
ATOM 606 C CA . GLU A 1 86 ? 2.765 -5.845 7.349 1.00 97.62 86 GLU A CA 1
ATOM 607 C C . GLU A 1 86 ? 1.664 -5.201 8.191 1.00 97.62 86 GLU A C 1
ATOM 609 O O . GLU A 1 86 ? 1.914 -4.332 9.028 1.00 97.62 86 GLU A O 1
ATOM 614 N N . VAL A 1 87 ? 0.423 -5.641 7.981 1.00 98.31 87 VAL A N 1
ATOM 615 C CA . VAL A 1 87 ? -0.741 -5.015 8.607 1.00 98.31 87 VAL A CA 1
ATOM 616 C C . VAL A 1 87 ? -0.729 -5.286 10.121 1.00 98.31 87 VAL A C 1
ATOM 618 O O . VAL A 1 87 ? -0.895 -6.443 10.547 1.00 98.31 87 VAL A O 1
ATOM 621 N N . PRO A 1 88 ? -0.592 -4.247 10.970 1.00 98.12 88 PRO A N 1
ATOM 622 C CA . PRO A 1 88 ? -0.386 -4.424 12.402 1.00 98.12 88 PRO A CA 1
ATOM 623 C C . PRO A 1 88 ? -1.602 -5.083 13.047 1.00 98.12 88 PRO A C 1
ATOM 625 O O . PRO A 1 88 ? -2.740 -4.924 12.592 1.00 98.12 88 PRO A O 1
ATOM 628 N N . ARG A 1 89 ? -1.373 -5.846 14.123 1.00 97.69 89 ARG A N 1
ATOM 629 C CA . ARG A 1 89 ? -2.467 -6.401 14.938 1.00 97.69 89 ARG A CA 1
ATOM 630 C C . ARG A 1 89 ? -3.378 -5.267 15.400 1.00 97.69 89 ARG A C 1
ATOM 632 O O . ARG A 1 89 ? -2.907 -4.178 15.699 1.00 97.69 89 ARG A O 1
ATOM 639 N N . GLY A 1 90 ? -4.681 -5.521 15.436 1.00 97.38 90 GLY A N 1
ATOM 640 C CA . GLY A 1 90 ? -5.668 -4.468 15.666 1.00 97.38 90 GLY A CA 1
ATOM 641 C C . GLY A 1 90 ? -6.370 -3.992 14.394 1.00 97.38 90 GLY A C 1
ATOM 642 O O . GLY A 1 90 ? -7.485 -3.497 14.506 1.00 97.38 90 GLY A O 1
ATOM 643 N N . LEU A 1 91 ? -5.805 -4.210 13.201 1.00 98.50 91 LEU A N 1
ATOM 644 C CA . LEU A 1 91 ? -6.410 -3.820 11.919 1.00 98.50 91 LEU A CA 1
ATOM 645 C C . LEU A 1 91 ? -6.636 -5.030 11.014 1.00 98.50 91 LEU A C 1
ATOM 647 O O . LEU A 1 91 ? -5.694 -5.748 10.724 1.00 98.50 91 LEU A O 1
ATOM 651 N N . GLU A 1 92 ? -7.845 -5.260 10.527 1.00 98.44 92 GLU A N 1
ATOM 652 C CA . GLU A 1 92 ? -8.152 -6.418 9.681 1.00 98.44 92 GLU A CA 1
ATOM 653 C C . GLU A 1 92 ? -8.592 -5.973 8.282 1.00 98.44 92 GLU A C 1
ATOM 655 O O . GLU A 1 92 ? -9.676 -5.396 8.167 1.00 98.44 92 GLU A O 1
ATOM 660 N N . PRO A 1 93 ? -7.801 -6.208 7.218 1.00 98.44 93 PRO A N 1
ATOM 661 C CA . PRO A 1 93 ? -8.210 -5.902 5.852 1.00 98.44 93 PRO A CA 1
ATOM 662 C C . PRO A 1 93 ? -9.565 -6.528 5.503 1.00 98.44 93 PRO A C 1
ATOM 664 O O . PRO A 1 93 ? -9.827 -7.698 5.772 1.00 98.44 93 PRO A O 1
ATOM 667 N N . LEU A 1 94 ? -10.447 -5.736 4.901 1.00 98.56 94 LEU A N 1
ATOM 668 C CA . LEU A 1 94 ? -11.764 -6.184 4.475 1.00 98.56 94 LEU A CA 1
ATOM 669 C C . LEU A 1 94 ? -11.665 -6.911 3.133 1.00 98.56 94 LEU A C 1
ATOM 671 O O . LEU A 1 94 ? -11.091 -6.387 2.175 1.00 98.56 94 LEU A O 1
ATOM 675 N N . SER A 1 95 ? -12.302 -8.075 3.041 1.00 97.12 95 SER A N 1
ATOM 676 C CA . SER A 1 95 ? -12.443 -8.827 1.793 1.00 97.12 95 SER A CA 1
ATOM 677 C C . SER A 1 95 ? -13.082 -7.991 0.677 1.00 97.12 95 SER A C 1
ATOM 679 O O . SER A 1 95 ? -14.051 -7.259 0.898 1.00 97.12 95 SER A O 1
ATOM 681 N N . GLY A 1 96 ? -12.540 -8.098 -0.531 1.00 97.94 96 GLY A N 1
ATOM 682 C CA . GLY A 1 96 ? -12.939 -7.376 -1.736 1.00 97.94 96 GLY A CA 1
ATOM 683 C C . GLY A 1 96 ? -12.590 -5.885 -1.738 1.00 97.94 96 GLY A C 1
ATOM 684 O O . GLY A 1 96 ? -13.048 -5.158 -2.628 1.00 97.94 96 GLY A O 1
ATOM 685 N N . SER A 1 97 ? -11.827 -5.406 -0.748 1.00 98.38 97 SER A N 1
ATOM 686 C CA . SER A 1 97 ? -11.524 -3.978 -0.589 1.00 98.38 97 SER A CA 1
ATOM 687 C C . SER A 1 97 ? -10.231 -3.526 -1.266 1.00 98.38 97 SER A C 1
ATOM 689 O O . SER A 1 97 ? -10.053 -2.326 -1.472 1.00 98.38 97 SER A O 1
ATOM 691 N N . ILE A 1 98 ? -9.348 -4.461 -1.622 1.00 98.69 98 ILE A N 1
ATOM 692 C CA . ILE A 1 98 ? -8.014 -4.159 -2.138 1.00 98.69 98 ILE A CA 1
ATOM 693 C C . ILE A 1 98 ? -8.111 -3.722 -3.608 1.00 98.69 98 ILE A C 1
ATOM 695 O O . ILE A 1 98 ? -8.673 -4.423 -4.457 1.00 98.69 98 ILE A O 1
ATOM 699 N N . ARG A 1 99 ? -7.565 -2.544 -3.923 1.00 98.56 99 ARG A N 1
ATOM 700 C CA . ARG A 1 99 ? -7.496 -1.989 -5.283 1.00 98.56 99 ARG A CA 1
ATOM 701 C C . ARG A 1 99 ? -6.128 -1.407 -5.580 1.00 98.56 99 ARG A C 1
ATOM 703 O O . ARG A 1 99 ? -5.575 -0.690 -4.752 1.00 98.56 99 ARG A O 1
ATOM 710 N N . LEU A 1 100 ? -5.643 -1.640 -6.793 1.00 98.69 100 LEU A N 1
ATOM 711 C CA . LEU A 1 100 ? -4.460 -0.989 -7.337 1.00 98.69 100 LEU A CA 1
ATOM 712 C C . LEU A 1 100 ? -4.876 -0.010 -8.437 1.00 98.69 100 LEU A C 1
ATOM 714 O O . LEU A 1 100 ? -5.457 -0.404 -9.444 1.00 98.69 100 LEU A O 1
ATOM 718 N N . THR A 1 101 ? -4.547 1.262 -8.271 1.00 98.50 101 THR A N 1
ATOM 719 C CA . THR A 1 101 ? -4.600 2.266 -9.329 1.00 98.50 101 THR A CA 1
ATOM 720 C C . THR A 1 101 ? -3.250 2.293 -10.038 1.00 98.50 101 THR A C 1
ATOM 722 O O . THR A 1 101 ? -2.228 2.629 -9.437 1.00 98.50 101 THR A O 1
ATOM 725 N N . LEU A 1 102 ? -3.246 1.931 -11.318 1.00 96.69 102 LEU A N 1
ATOM 726 C CA . LEU A 1 102 ? -2.068 1.926 -12.182 1.00 96.69 102 LEU A CA 1
ATOM 727 C C . LEU A 1 102 ? -1.718 3.340 -12.674 1.00 96.69 102 LEU A C 1
ATOM 729 O O . LEU A 1 102 ? -2.588 4.225 -12.691 1.00 96.69 102 LEU A O 1
ATOM 733 N N . PRO A 1 103 ? -0.485 3.553 -13.173 1.00 93.19 103 PRO A N 1
ATOM 734 C CA . PRO A 1 103 ? -0.145 4.773 -13.891 1.00 93.19 103 PRO A CA 1
ATOM 735 C C . PRO A 1 103 ? -1.154 5.054 -15.011 1.00 93.19 103 PRO A C 1
ATOM 737 O O . PRO A 1 103 ? -1.454 4.192 -15.835 1.00 93.19 103 PRO A O 1
ATOM 740 N N . GLY A 1 104 ? -1.700 6.271 -15.037 1.00 89.69 104 GLY A N 1
ATOM 741 C CA . GLY A 1 104 ? -2.777 6.652 -15.961 1.00 89.69 104 GLY A CA 1
ATOM 742 C C . GLY A 1 104 ? -4.194 6.512 -15.390 1.00 89.69 104 GLY A C 1
ATOM 743 O O . GLY A 1 104 ? -5.147 6.897 -16.064 1.00 89.69 104 GLY A O 1
ATOM 744 N N . GLY A 1 105 ? -4.340 6.035 -14.150 1.00 93.94 105 GLY A N 1
ATOM 745 C CA . GLY A 1 105 ? -5.590 6.092 -13.386 1.00 93.94 105 GLY A CA 1
ATOM 746 C C . GLY A 1 105 ? -6.529 4.899 -13.573 1.00 93.94 105 GLY A C 1
ATOM 747 O O . GLY A 1 105 ? -7.644 4.929 -13.062 1.00 93.94 105 GLY A O 1
ATOM 748 N N . ALA A 1 106 ? -6.109 3.857 -14.294 1.00 95.75 106 ALA A N 1
ATOM 749 C CA . ALA A 1 106 ? -6.880 2.621 -14.383 1.00 95.75 106 ALA A CA 1
ATOM 750 C C . ALA A 1 106 ? -6.879 1.904 -13.026 1.00 95.75 106 ALA A C 1
ATOM 752 O O . ALA A 1 106 ? -5.819 1.684 -12.446 1.00 95.75 106 ALA A O 1
ATOM 753 N N . GLU A 1 107 ? -8.055 1.525 -12.533 1.00 96.81 107 GLU A N 1
ATOM 754 C CA . GLU A 1 107 ? -8.191 0.758 -11.295 1.00 96.81 107 GLU A CA 1
ATOM 755 C C . GLU A 1 107 ? -8.344 -0.734 -11.584 1.00 96.81 107 GLU A C 1
ATOM 757 O O . GLU A 1 107 ? -9.154 -1.148 -12.416 1.00 96.81 107 GLU A O 1
ATOM 762 N N . VAL A 1 108 ? -7.589 -1.538 -10.844 1.00 97.12 108 VAL A N 1
ATOM 763 C CA . VAL A 1 108 ? -7.609 -2.997 -10.873 1.00 97.12 108 VAL A CA 1
ATOM 764 C C . VAL A 1 108 ? -8.056 -3.491 -9.502 1.00 97.12 108 VAL A C 1
ATOM 766 O O . VAL A 1 108 ? -7.520 -3.079 -8.471 1.00 97.12 108 VAL A O 1
ATOM 769 N N . ALA A 1 109 ? -9.067 -4.358 -9.477 1.00 97.88 109 ALA A N 1
ATOM 770 C CA . ALA A 1 109 ? -9.430 -5.075 -8.262 1.00 97.88 109 ALA A CA 1
ATOM 771 C C . ALA A 1 109 ? -8.384 -6.160 -7.998 1.00 97.88 109 ALA A C 1
ATOM 773 O O . ALA A 1 109 ? -8.066 -6.931 -8.899 1.00 97.88 109 ALA A O 1
ATOM 774 N N . VAL A 1 110 ? -7.877 -6.208 -6.772 1.00 98.31 110 VAL A N 1
ATOM 775 C CA . VAL A 1 110 ? -6.891 -7.202 -6.352 1.00 98.31 110 VAL A CA 1
ATOM 776 C C . VAL A 1 110 ? -7.625 -8.315 -5.611 1.00 98.31 110 VAL A C 1
ATOM 778 O O . VAL A 1 110 ? -8.540 -8.044 -4.832 1.00 98.31 110 VAL A O 1
ATOM 781 N N . ASP A 1 111 ? -7.251 -9.563 -5.880 1.00 98.19 111 ASP A N 1
ATOM 782 C CA . ASP A 1 111 ? -7.815 -10.723 -5.190 1.00 98.19 111 ASP A CA 1
ATOM 783 C C . ASP A 1 111 ? -7.419 -10.740 -3.703 1.00 98.19 111 ASP A C 1
ATOM 785 O O . ASP A 1 111 ? -6.307 -10.353 -3.336 1.00 98.19 111 ASP A O 1
ATOM 789 N N . ASP A 1 112 ? -8.321 -11.215 -2.841 1.00 97.44 112 ASP A N 1
ATOM 790 C CA . ASP A 1 112 ? -8.111 -11.244 -1.387 1.00 97.44 112 ASP A CA 1
ATOM 791 C C . ASP A 1 112 ? -6.936 -12.134 -0.966 1.00 97.44 112 ASP A C 1
ATOM 793 O O . ASP A 1 112 ? -6.372 -11.931 0.108 1.00 97.44 112 ASP A O 1
ATOM 797 N N . GLY A 1 113 ? -6.506 -13.068 -1.822 1.00 97.00 113 GLY A N 1
ATOM 798 C CA . GLY A 1 113 ? -5.281 -13.842 -1.637 1.00 97.00 113 GLY A CA 1
ATOM 799 C C . GLY A 1 113 ? -4.003 -12.995 -1.584 1.00 97.00 113 GLY A C 1
ATOM 800 O O . GLY A 1 113 ? -2.949 -13.525 -1.244 1.00 97.00 113 GLY A O 1
ATOM 801 N N . ALA A 1 114 ? -4.077 -11.692 -1.882 1.00 97.81 114 ALA A N 1
ATOM 802 C CA . ALA A 1 114 ? -2.994 -10.742 -1.642 1.00 97.81 114 ALA A CA 1
ATOM 803 C C . ALA A 1 114 ? -2.700 -10.524 -0.155 1.00 97.81 114 ALA A C 1
ATOM 805 O O . ALA A 1 114 ? -1.610 -10.059 0.169 1.00 97.81 114 ALA A O 1
ATOM 806 N N . TYR A 1 115 ? -3.640 -10.839 0.741 1.00 98.44 115 TYR A N 1
ATOM 807 C CA . TYR A 1 115 ? -3.447 -10.757 2.183 1.00 98.44 115 TYR A CA 1
ATOM 808 C C . TYR A 1 115 ? -3.414 -12.145 2.825 1.00 98.44 115 TYR A C 1
ATOM 810 O O . TYR A 1 115 ? -4.377 -12.907 2.749 1.00 98.44 115 TYR A O 1
ATOM 818 N N . ASP A 1 116 ? -2.317 -12.453 3.514 1.00 97.38 116 ASP A N 1
ATOM 819 C CA . ASP A 1 116 ? -2.201 -13.652 4.340 1.00 97.38 116 ASP A CA 1
ATOM 820 C C . ASP A 1 116 ? -2.475 -13.310 5.818 1.00 97.38 116 ASP A C 1
ATOM 822 O O . ASP A 1 116 ? -1.645 -12.666 6.464 1.00 97.38 116 ASP A O 1
ATOM 826 N N . PRO A 1 117 ? -3.593 -13.769 6.412 1.00 95.31 117 PRO A N 1
ATOM 827 C CA . PRO A 1 117 ? -3.925 -13.473 7.805 1.00 95.31 117 PRO A CA 1
ATOM 828 C C . PRO A 1 117 ? -2.986 -14.148 8.820 1.00 95.31 117 PRO A C 1
ATOM 830 O O . PRO A 1 117 ? -2.906 -13.698 9.966 1.00 95.31 117 PRO A O 1
ATOM 833 N N . ALA A 1 118 ? -2.275 -15.218 8.441 1.00 94.81 118 ALA A N 1
ATOM 834 C CA . ALA A 1 118 ? -1.361 -15.922 9.338 1.00 94.81 118 ALA A CA 1
ATOM 835 C C . ALA A 1 118 ? -0.056 -15.143 9.541 1.00 94.81 118 ALA A C 1
ATOM 837 O O . ALA A 1 118 ? 0.422 -15.017 10.671 1.00 94.81 118 ALA A O 1
ATOM 838 N N . THR A 1 119 ? 0.501 -14.610 8.452 1.00 95.38 119 THR A N 1
ATOM 839 C CA . THR A 1 119 ? 1.717 -13.782 8.472 1.00 95.38 119 THR A CA 1
ATOM 840 C C . THR A 1 119 ? 1.424 -12.291 8.588 1.00 95.38 119 THR A C 1
ATOM 842 O O . THR A 1 119 ? 2.326 -11.532 8.925 1.00 95.38 119 THR A O 1
ATOM 845 N N . ARG A 1 120 ? 0.166 -11.882 8.373 1.00 97.50 120 ARG A N 1
ATOM 846 C CA . ARG A 1 120 ? -0.311 -10.490 8.343 1.00 97.50 120 ARG A CA 1
ATOM 847 C C . ARG A 1 120 ? 0.291 -9.662 7.206 1.00 97.50 120 ARG A C 1
ATOM 849 O O . ARG A 1 120 ? 0.228 -8.437 7.252 1.00 97.50 120 ARG A O 1
ATOM 856 N N . VAL A 1 121 ? 0.842 -10.317 6.189 1.00 97.81 121 VAL A N 1
ATOM 857 C CA . VAL A 1 121 ? 1.451 -9.655 5.037 1.00 97.81 121 VAL A CA 1
ATOM 858 C C . VAL A 1 121 ? 0.399 -9.467 3.952 1.00 97.81 121 VAL A C 1
ATOM 860 O O . VAL A 1 121 ? -0.188 -10.437 3.477 1.00 97.81 121 VAL A O 1
ATOM 863 N N . LEU A 1 122 ? 0.184 -8.217 3.552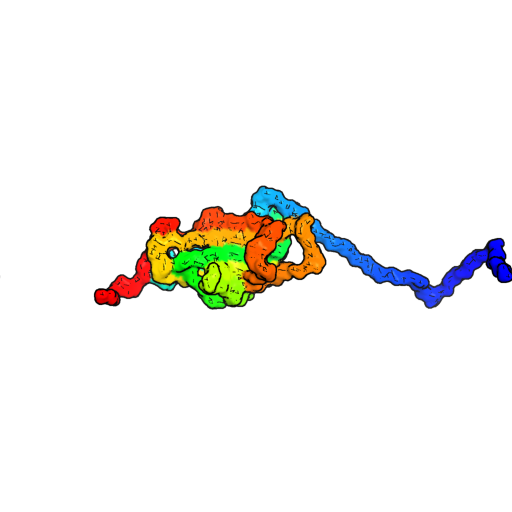 1.00 98.56 122 LEU A N 1
ATOM 864 C CA . LEU A 1 122 ? -0.499 -7.848 2.321 1.00 98.56 122 LEU A CA 1
ATOM 865 C C . LEU A 1 122 ? 0.563 -7.530 1.266 1.00 98.56 122 LEU A C 1
ATOM 867 O O . LEU A 1 122 ? 1.441 -6.706 1.507 1.00 98.56 122 LEU A O 1
ATOM 871 N N . ALA A 1 123 ? 0.506 -8.171 0.102 1.00 98.31 123 ALA A N 1
ATOM 872 C CA . ALA A 1 123 ? 1.470 -7.946 -0.967 1.00 98.31 123 ALA A CA 1
ATOM 873 C C . ALA A 1 123 ? 0.822 -7.958 -2.352 1.00 98.31 123 ALA A C 1
ATOM 875 O O . ALA A 1 123 ? 0.102 -8.887 -2.723 1.00 98.31 123 ALA A O 1
ATOM 876 N N . VAL A 1 124 ? 1.109 -6.912 -3.128 1.00 98.50 124 VAL A N 1
ATOM 877 C CA . VAL A 1 124 ? 0.511 -6.673 -4.443 1.00 98.50 124 VAL A CA 1
ATOM 878 C C . VAL A 1 124 ? 1.590 -6.305 -5.446 1.00 98.50 124 VAL A C 1
ATOM 880 O O . VAL A 1 124 ? 2.401 -5.403 -5.224 1.00 98.50 124 VAL A O 1
ATOM 883 N N . ALA A 1 125 ? 1.566 -6.994 -6.579 1.00 97.69 125 ALA A N 1
ATOM 884 C CA . ALA A 1 125 ? 2.393 -6.676 -7.724 1.00 97.69 125 ALA A CA 1
ATOM 885 C C . ALA A 1 125 ? 1.946 -5.355 -8.365 1.00 97.69 125 ALA A C 1
A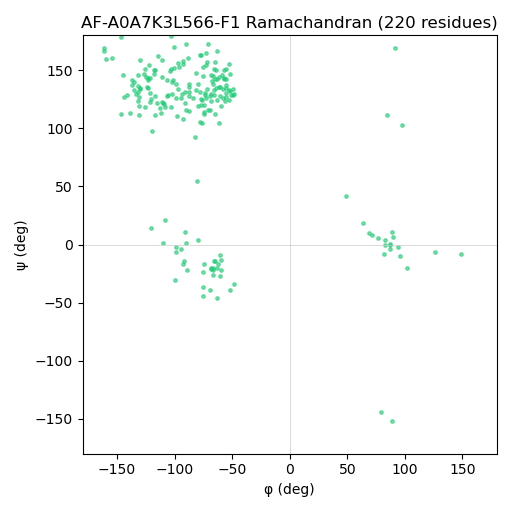TOM 887 O O . ALA A 1 125 ? 0.778 -5.177 -8.704 1.00 97.69 125 ALA A O 1
ATOM 888 N N . VAL A 1 126 ? 2.881 -4.429 -8.555 1.00 97.31 126 VAL A N 1
ATOM 889 C CA . VAL A 1 126 ? 2.672 -3.175 -9.297 1.00 97.31 126 VAL A CA 1
ATOM 890 C C . VAL A 1 126 ? 3.220 -3.292 -10.720 1.00 97.31 126 VAL A C 1
ATOM 892 O O . VAL A 1 126 ? 2.676 -2.684 -11.639 1.00 97.31 126 VAL A O 1
ATOM 895 N N . GLY A 1 127 ? 4.271 -4.096 -10.909 1.00 94.94 127 GLY A N 1
ATOM 896 C CA . GLY A 1 127 ? 4.989 -4.230 -12.175 1.00 94.94 127 GLY A CA 1
ATOM 897 C C . GLY A 1 127 ? 5.952 -3.067 -12.392 1.00 94.94 127 GLY A C 1
ATOM 898 O O . GLY A 1 127 ? 6.576 -2.587 -11.452 1.00 94.94 127 GLY A O 1
ATOM 899 N N . HIS A 1 128 ? 6.119 -2.601 -13.625 1.00 94.25 128 HIS A N 1
ATOM 900 C CA . HIS A 1 128 ? 7.111 -1.562 -13.904 1.00 94.25 128 HIS A CA 1
ATOM 901 C C . HIS A 1 128 ? 6.554 -0.148 -13.724 1.00 94.25 128 HIS A C 1
ATOM 903 O O . HIS A 1 128 ? 5.500 0.193 -14.261 1.00 94.25 128 HIS A O 1
ATOM 909 N N . LEU A 1 129 ? 7.336 0.709 -13.074 1.00 95.81 129 LEU A N 1
ATOM 910 C CA . LEU A 1 129 ? 7.121 2.151 -13.034 1.00 95.81 129 LEU A CA 1
ATOM 911 C C . LEU A 1 129 ? 8.224 2.867 -13.817 1.00 95.81 129 LEU A C 1
ATOM 913 O O . LEU A 1 129 ? 9.377 2.438 -13.855 1.00 95.81 129 LEU A O 1
ATOM 917 N N . ARG A 1 130 ? 7.866 3.950 -14.498 1.00 95.06 130 ARG A N 1
ATOM 918 C CA . ARG A 1 130 ? 8.781 4.848 -15.212 1.00 95.06 130 ARG A CA 1
ATOM 919 C C . ARG A 1 130 ? 8.834 6.191 -14.495 1.00 95.06 130 ARG A C 1
ATOM 921 O O . ARG A 1 130 ? 7.896 6.557 -13.794 1.00 95.06 130 ARG A O 1
ATOM 928 N N . GLY A 1 131 ? 9.897 6.947 -14.735 1.00 96.19 131 GLY A N 1
ATOM 929 C CA . GLY A 1 131 ? 10.026 8.314 -14.251 1.00 96.19 131 GLY A CA 1
ATOM 930 C C . GLY A 1 131 ? 8.799 9.182 -14.551 1.00 96.19 131 GLY A C 1
ATOM 931 O O . GLY A 1 131 ? 8.335 9.257 -15.692 1.00 96.19 131 GLY A O 1
ATOM 932 N N . GLY A 1 132 ? 8.280 9.843 -13.520 1.00 95.44 132 GLY A N 1
ATOM 933 C CA . GLY A 1 132 ? 7.050 10.633 -13.540 1.00 95.44 132 GLY A CA 1
ATOM 934 C C . GLY A 1 132 ? 5.761 9.823 -13.361 1.00 95.44 132 GLY A C 1
ATOM 935 O O . GLY A 1 132 ? 4.677 10.399 -13.471 1.00 95.44 132 GLY A O 1
ATOM 936 N N . GLN A 1 133 ? 5.844 8.511 -13.118 1.00 97.38 133 GLN A N 1
ATOM 937 C CA . GLN A 1 133 ? 4.682 7.664 -12.857 1.00 97.38 133 GLN A CA 1
ATOM 938 C C . GLN A 1 133 ? 4.492 7.394 -11.367 1.00 97.38 133 GLN A C 1
ATOM 940 O O . GLN A 1 133 ? 5.435 7.331 -10.579 1.00 97.38 133 GLN A O 1
ATOM 945 N N . GLU A 1 134 ? 3.232 7.173 -11.010 1.00 97.94 134 GLU A N 1
ATOM 946 C CA . GLU A 1 134 ? 2.806 6.800 -9.672 1.00 97.94 134 GLU A CA 1
ATOM 947 C C . GLU A 1 134 ? 1.748 5.697 -9.774 1.00 97.94 134 GLU A C 1
ATOM 949 O O . GLU A 1 134 ? 0.894 5.729 -10.666 1.00 97.94 134 GLU A O 1
ATOM 954 N N . ALA A 1 135 ? 1.806 4.740 -8.853 1.00 98.31 135 ALA A N 1
ATOM 955 C CA . ALA A 1 135 ? 0.747 3.774 -8.598 1.00 98.31 135 ALA A CA 1
ATOM 956 C C . ALA A 1 135 ? 0.219 3.947 -7.170 1.00 98.31 135 ALA A C 1
ATOM 958 O O . ALA A 1 135 ? 0.962 4.337 -6.265 1.00 98.31 135 ALA A O 1
ATOM 959 N N . ARG A 1 136 ? -1.064 3.641 -6.958 1.00 98.62 136 ARG A N 1
ATOM 960 C CA . ARG A 1 136 ? -1.702 3.727 -5.637 1.00 98.62 136 ARG A CA 1
ATOM 961 C C . ARG A 1 136 ? -2.356 2.412 -5.266 1.00 98.62 136 ARG A C 1
ATOM 963 O O . ARG A 1 136 ? -3.281 1.976 -5.937 1.00 98.62 136 ARG A O 1
ATOM 970 N N . LEU A 1 137 ? -1.905 1.794 -4.186 1.00 98.75 137 LEU A N 1
ATOM 971 C CA . LEU A 1 137 ? -2.600 0.674 -3.566 1.00 98.75 137 LEU A CA 1
ATOM 972 C C . LEU A 1 137 ? -3.546 1.225 -2.498 1.00 98.75 137 LEU A C 1
ATOM 974 O O . LEU A 1 137 ? -3.139 2.021 -1.658 1.00 98.75 137 LEU A O 1
ATOM 978 N N . SER A 1 138 ? -4.801 0.798 -2.502 1.00 98.62 138 SER A N 1
ATOM 979 C CA . SER A 1 138 ? -5.763 1.150 -1.462 1.00 98.62 138 SER A CA 1
ATOM 980 C C . SER A 1 138 ? -6.492 -0.079 -0.949 1.00 98.62 138 SER A C 1
ATOM 982 O O . SER A 1 138 ? -6.745 -1.020 -1.698 1.00 98.62 138 SER A O 1
ATOM 984 N N . PHE A 1 139 ? -6.816 -0.077 0.337 1.00 98.75 139 PHE A N 1
ATOM 985 C CA . PHE A 1 139 ? -7.614 -1.121 0.969 1.00 98.75 139 PHE A CA 1
ATOM 986 C C . PHE A 1 139 ? -8.327 -0.557 2.196 1.00 98.75 139 PHE A C 1
ATOM 988 O O . PHE A 1 139 ? -7.944 0.482 2.737 1.00 98.75 139 PHE A O 1
ATOM 995 N N . TYR A 1 140 ? -9.378 -1.239 2.634 1.00 98.81 140 TYR A N 1
ATOM 996 C CA . TYR A 1 140 ? -10.099 -0.893 3.852 1.00 98.81 140 TYR A CA 1
ATOM 997 C C . TYR A 1 140 ? -9.761 -1.907 4.935 1.00 98.81 140 TYR A C 1
ATOM 999 O O . TYR A 1 140 ? -9.653 -3.093 4.645 1.00 98.81 140 TYR A O 1
ATOM 1007 N N . ALA A 1 141 ? -9.623 -1.459 6.178 1.00 98.69 141 ALA A N 1
ATOM 1008 C CA . ALA A 1 141 ? -9.353 -2.313 7.322 1.00 98.69 141 ALA A CA 1
ATOM 1009 C C . ALA A 1 141 ? -10.330 -2.027 8.466 1.00 98.69 141 ALA A C 1
ATOM 1011 O O . ALA A 1 141 ? -10.577 -0.873 8.815 1.00 98.69 141 ALA A O 1
ATOM 1012 N N . LEU A 1 142 ? -10.875 -3.086 9.058 1.00 98.62 142 LEU A N 1
ATOM 1013 C CA . LEU A 1 142 ? -11.680 -3.044 10.268 1.00 98.62 142 LEU A CA 1
ATOM 1014 C C . LEU A 1 142 ? -10.780 -2.904 11.495 1.00 98.62 142 LEU A C 1
ATOM 1016 O O . LEU A 1 142 ? -9.846 -3.679 11.691 1.00 98.62 142 LEU A O 1
ATOM 1020 N N . VAL A 1 143 ? -11.110 -1.968 12.372 1.00 98.56 143 VAL A N 1
ATOM 1021 C CA . VAL A 1 143 ? -10.458 -1.811 13.669 1.00 98.56 143 VAL A CA 1
ATOM 1022 C C . VAL A 1 143 ? -11.035 -2.837 14.640 1.00 98.56 143 VAL A C 1
ATOM 1024 O O . VAL A 1 143 ? -12.229 -2.846 14.937 1.00 98.56 143 VAL A O 1
ATOM 1027 N N . THR A 1 144 ? -10.182 -3.711 15.154 1.00 98.19 144 THR A N 1
ATOM 1028 C CA . THR A 1 144 ? -10.545 -4.814 16.053 1.00 98.19 144 THR A CA 1
ATOM 1029 C C . THR A 1 144 ? -10.239 -4.467 17.511 1.00 98.19 144 THR A C 1
ATOM 1031 O O . THR A 1 144 ? -9.579 -3.471 17.805 1.00 98.19 144 THR A O 1
ATOM 1034 N N . ALA A 1 145 ? -10.710 -5.294 18.449 1.00 97.44 145 ALA A N 1
ATOM 1035 C CA . ALA A 1 145 ? -10.473 -5.085 19.879 1.00 97.44 145 ALA A CA 1
ATOM 1036 C C . ALA A 1 145 ? -8.979 -5.089 20.257 1.00 97.44 145 ALA A C 1
ATOM 1038 O O . ALA A 1 145 ? -8.595 -4.403 21.202 1.00 97.44 145 ALA A O 1
ATOM 1039 N N . ASP A 1 146 ? -8.141 -5.786 19.486 1.00 97.38 146 ASP A N 1
ATOM 1040 C CA . ASP A 1 146 ? -6.690 -5.853 19.700 1.00 97.38 146 ASP A CA 1
ATOM 1041 C C . ASP A 1 146 ? -5.988 -4.501 19.483 1.00 97.38 146 ASP A C 1
ATOM 1043 O O . ASP A 1 146 ? -4.845 -4.331 19.893 1.00 97.38 146 ASP A O 1
ATOM 1047 N N . ALA A 1 147 ? -6.664 -3.524 18.869 1.00 97.44 147 ALA A N 1
ATOM 1048 C CA . ALA A 1 147 ? -6.141 -2.172 18.694 1.00 97.44 147 ALA A CA 1
ATOM 1049 C C . ALA A 1 147 ? -6.150 -1.341 19.994 1.00 97.44 147 ALA A C 1
ATOM 1051 O O . ALA A 1 147 ? -5.501 -0.297 20.071 1.00 97.44 147 ALA A O 1
ATOM 1052 N N . LEU A 1 148 ? -6.905 -1.762 21.016 1.00 97.06 148 LEU A N 1
ATOM 1053 C CA . LEU A 1 148 ? -7.052 -1.010 22.262 1.00 97.06 148 LEU A CA 1
ATOM 1054 C C . LEU A 1 148 ? -5.720 -0.919 23.015 1.00 97.06 148 LEU A C 1
ATOM 1056 O O . LEU A 1 148 ? -5.215 -1.908 23.542 1.00 97.06 148 LEU A O 1
ATOM 1060 N N . GLY A 1 149 ? -5.176 0.298 23.097 1.00 94.56 149 GLY A N 1
ATOM 1061 C CA . GLY A 1 149 ? -3.898 0.570 23.764 1.00 94.56 149 GLY A CA 1
ATOM 1062 C C . GLY A 1 149 ? -2.670 -0.003 23.048 1.00 94.56 149 GLY A C 1
ATOM 1063 O O . GLY A 1 149 ? -1.589 0.007 23.630 1.00 94.56 149 GLY A O 1
ATOM 1064 N N . ALA A 1 150 ? -2.828 -0.505 21.821 1.00 96.88 150 ALA A N 1
ATOM 1065 C CA . ALA A 1 150 ? -1.742 -1.031 21.006 1.00 96.88 150 ALA A CA 1
ATOM 1066 C C . ALA A 1 150 ? -1.236 0.015 20.004 1.00 96.88 150 ALA A C 1
ATOM 1068 O O . ALA A 1 150 ? -1.973 0.916 19.599 1.00 96.88 150 ALA A O 1
ATOM 1069 N N . ASP A 1 151 ? 0.010 -0.152 19.566 1.00 97.62 151 ASP A N 1
ATOM 1070 C CA . ASP A 1 151 ? 0.535 0.549 18.399 1.00 97.62 151 ASP A CA 1
ATOM 1071 C C . ASP A 1 151 ? -0.058 -0.077 17.126 1.00 97.62 151 ASP A C 1
ATOM 1073 O O . ASP A 1 151 ? 0.215 -1.232 16.794 1.00 97.62 151 ASP A O 1
ATOM 1077 N N . VAL A 1 152 ? -0.905 0.692 16.439 1.00 97.69 152 VAL A N 1
ATOM 1078 C CA . VAL A 1 152 ? -1.523 0.325 15.153 1.00 97.69 152 VAL A CA 1
ATOM 1079 C C . VAL A 1 152 ? -0.945 1.134 13.989 1.00 97.69 152 VAL A C 1
ATOM 1081 O O . VAL A 1 152 ? -1.590 1.285 12.948 1.00 97.69 152 VAL A O 1
ATOM 1084 N N . GLY A 1 153 ? 0.253 1.693 14.169 1.00 97.88 153 GLY A N 1
ATOM 1085 C CA . GLY A 1 153 ? 0.997 2.374 13.124 1.00 97.88 153 GLY A CA 1
ATOM 1086 C C . GLY A 1 153 ? 1.277 1.423 11.973 1.00 97.88 153 GLY A C 1
ATOM 1087 O O . GLY A 1 153 ? 1.923 0.393 12.142 1.00 97.88 153 GLY A O 1
ATOM 1088 N N . ASN A 1 154 ? 0.772 1.766 10.793 1.00 98.38 154 ASN A N 1
ATOM 1089 C CA . ASN A 1 154 ? 0.880 0.911 9.629 1.00 98.38 154 ASN A CA 1
ATOM 1090 C C . ASN A 1 154 ? 1.980 1.420 8.685 1.00 98.38 154 ASN A C 1
ATOM 1092 O O . ASN A 1 154 ? 1.966 2.590 8.302 1.00 98.38 154 ASN A O 1
ATOM 1096 N N . VAL A 1 155 ? 2.904 0.555 8.267 1.00 98.12 155 VAL A N 1
ATOM 1097 C CA . VAL A 1 155 ? 4.029 0.891 7.375 1.00 98.12 155 VAL A CA 1
ATOM 1098 C C . VAL A 1 155 ? 3.941 0.021 6.130 1.00 98.12 155 VAL A C 1
ATOM 1100 O O . VAL A 1 155 ? 3.712 -1.177 6.224 1.00 98.12 155 VAL A O 1
ATOM 1103 N N . ALA A 1 156 ? 4.037 0.633 4.954 1.00 98.06 156 ALA A N 1
ATOM 1104 C CA . ALA A 1 156 ? 4.177 -0.090 3.698 1.00 98.06 156 ALA A CA 1
ATOM 1105 C C . ALA A 1 156 ? 5.622 -0.000 3.214 1.00 98.06 156 ALA A C 1
ATOM 1107 O O . ALA A 1 156 ? 6.304 1.004 3.414 1.00 98.06 156 ALA A O 1
ATOM 1108 N N . GLU A 1 157 ? 6.052 -1.036 2.525 1.00 97.94 157 GLU A N 1
ATOM 1109 C CA . GLU A 1 157 ? 7.325 -1.135 1.844 1.00 97.94 157 GLU A CA 1
ATOM 1110 C C . GLU A 1 157 ? 7.054 -1.311 0.353 1.00 97.94 157 GLU A C 1
ATOM 1112 O O . GLU A 1 157 ? 6.046 -1.892 -0.054 1.00 97.94 157 GLU A O 1
ATOM 1117 N N . ALA A 1 158 ? 7.963 -0.830 -0.480 1.00 97.62 158 ALA A N 1
ATOM 1118 C CA . ALA A 1 158 ? 8.020 -1.255 -1.862 1.00 97.62 158 ALA A CA 1
ATOM 1119 C C . ALA A 1 158 ? 9.396 -1.812 -2.177 1.00 97.62 158 ALA A C 1
ATOM 1121 O O . ALA A 1 158 ? 10.412 -1.297 -1.706 1.00 97.62 158 ALA A O 1
ATOM 1122 N N . LEU A 1 159 ? 9.396 -2.847 -3.008 1.00 96.50 159 LEU A N 1
ATOM 1123 C CA . LEU A 1 159 ? 10.590 -3.478 -3.539 1.00 96.50 159 LEU A CA 1
ATOM 1124 C C . LEU A 1 159 ? 10.542 -3.459 -5.050 1.00 96.50 159 LEU A C 1
ATOM 1126 O O . LEU A 1 159 ? 9.493 -3.725 -5.629 1.00 96.50 159 LEU A O 1
ATOM 1130 N N . GLY A 1 160 ? 11.681 -3.226 -5.680 1.00 95.19 160 GLY A N 1
ATOM 1131 C CA . GLY A 1 160 ? 11.805 -3.214 -7.129 1.00 95.19 160 GLY A CA 1
ATOM 1132 C C . GLY A 1 160 ? 13.254 -3.371 -7.553 1.00 95.19 160 GLY A C 1
ATOM 1133 O O . GLY A 1 160 ? 14.177 -3.275 -6.743 1.00 95.19 160 GLY A O 1
ATOM 1134 N N . THR A 1 161 ? 13.449 -3.645 -8.832 1.00 94.38 161 THR A N 1
ATOM 1135 C CA . THR A 1 161 ? 14.770 -3.852 -9.415 1.00 94.38 161 THR A CA 1
ATOM 1136 C C . THR A 1 161 ? 15.144 -2.630 -10.253 1.00 94.38 161 THR A C 1
ATOM 1138 O O . THR A 1 161 ? 14.349 -2.218 -11.109 1.00 94.38 161 THR A O 1
ATOM 1141 N N . PRO A 1 162 ? 16.323 -2.023 -10.038 1.00 93.19 162 PRO A N 1
ATOM 1142 C CA . PRO A 1 162 ? 16.809 -0.986 -10.933 1.00 93.19 162 PRO A CA 1
ATOM 1143 C C . PRO A 1 162 ? 17.037 -1.587 -12.333 1.00 93.19 162 PRO A C 1
ATOM 1145 O O . PRO A 1 162 ? 17.470 -2.739 -12.436 1.00 93.19 162 PRO A O 1
ATOM 1148 N N . PRO A 1 163 ? 16.739 -0.855 -13.417 1.00 92.50 163 PRO A N 1
ATOM 1149 C CA . PRO A 1 163 ? 16.905 -1.332 -14.786 1.00 92.50 163 PRO A CA 1
ATOM 1150 C C . PRO A 1 163 ? 18.265 -1.976 -15.096 1.00 92.50 163 PRO A C 1
ATOM 1152 O O . PRO A 1 163 ? 18.306 -2.943 -15.851 1.00 92.50 163 PRO A O 1
ATOM 1155 N N . SER A 1 164 ? 19.363 -1.514 -14.489 1.00 91.50 164 SER A N 1
ATOM 1156 C CA . SER A 1 164 ? 20.705 -2.093 -14.672 1.00 91.50 164 SER A CA 1
ATOM 1157 C C . SER A 1 164 ? 20.879 -3.514 -14.123 1.00 91.50 164 SER A C 1
ATOM 1159 O O . SER A 1 164 ? 21.782 -4.230 -14.562 1.00 91.50 164 SER A O 1
ATOM 1161 N N . ALA A 1 165 ? 20.029 -3.930 -13.181 1.00 90.75 165 ALA A N 1
ATOM 1162 C CA . ALA A 1 165 ? 20.020 -5.262 -12.575 1.00 90.75 165 ALA A CA 1
ATOM 1163 C C . ALA A 1 165 ? 18.802 -6.103 -13.000 1.00 90.75 165 ALA A C 1
ATOM 1165 O O . ALA A 1 165 ? 18.637 -7.230 -12.530 1.00 90.75 165 ALA A O 1
ATOM 1166 N N . TRP A 1 166 ? 17.937 -5.556 -13.856 1.00 92.19 166 TRP A N 1
ATOM 1167 C CA . TRP A 1 166 ? 16.709 -6.201 -14.303 1.00 92.19 166 TRP A CA 1
ATOM 1168 C C . TRP A 1 166 ? 16.952 -7.085 -15.532 1.00 92.19 166 TRP A C 1
ATOM 1170 O O . TRP A 1 166 ? 17.675 -6.704 -16.452 1.00 92.19 166 TRP A O 1
ATOM 1180 N N . ASP A 1 167 ? 16.328 -8.264 -15.542 1.00 88.81 167 ASP A N 1
ATOM 1181 C CA . ASP A 1 167 ? 16.338 -9.185 -16.679 1.00 88.81 167 ASP A CA 1
ATOM 1182 C C . ASP A 1 167 ? 15.109 -8.918 -17.570 1.00 88.81 167 ASP A C 1
ATOM 1184 O O . ASP A 1 167 ? 13.994 -9.249 -17.162 1.00 88.81 167 ASP A O 1
ATOM 1188 N N . PRO A 1 168 ? 15.275 -8.325 -18.769 1.00 84.75 168 PRO A N 1
ATOM 1189 C CA . PRO A 1 168 ? 14.156 -7.999 -19.650 1.00 84.75 168 PRO A CA 1
ATOM 1190 C C . PRO A 1 168 ? 13.452 -9.222 -20.243 1.00 84.75 168 PRO A C 1
ATOM 1192 O O . PRO A 1 168 ? 12.315 -9.093 -20.696 1.00 84.75 168 PRO A O 1
ATOM 1195 N N . ASP A 1 169 ? 14.116 -10.380 -20.257 1.00 85.75 169 ASP A N 1
ATOM 1196 C CA . ASP A 1 169 ? 13.551 -11.643 -20.736 1.00 85.75 169 ASP A CA 1
ATOM 1197 C C . ASP A 1 169 ? 12.949 -12.473 -19.582 1.00 85.75 169 ASP A C 1
ATOM 1199 O O . ASP A 1 169 ? 12.382 -13.548 -19.807 1.00 85.75 169 ASP A O 1
ATOM 1203 N N . GLY A 1 170 ? 13.081 -11.989 -18.342 1.00 83.12 170 GLY A N 1
ATOM 1204 C CA . GLY A 1 170 ? 12.547 -12.615 -17.140 1.00 83.12 170 GLY A CA 1
ATOM 1205 C C . GLY A 1 170 ? 11.032 -12.443 -17.000 1.00 83.12 170 GLY A C 1
ATOM 1206 O O . GLY A 1 170 ? 10.444 -11.466 -17.460 1.00 83.12 170 GLY A O 1
ATOM 1207 N N . GLU A 1 171 ? 10.388 -13.393 -16.317 1.00 82.12 171 GLU A N 1
ATOM 1208 C CA . GLU A 1 171 ? 8.972 -13.267 -15.963 1.00 82.12 171 GLU A CA 1
ATOM 1209 C C . GLU A 1 171 ? 8.813 -12.257 -14.818 1.00 82.12 171 GLU A C 1
ATOM 1211 O O . GLU A 1 171 ? 9.282 -12.486 -13.698 1.00 82.12 171 GLU A O 1
ATOM 1216 N N . GLY A 1 172 ? 8.153 -11.138 -15.113 1.00 83.69 172 GLY A N 1
ATOM 1217 C CA . GLY A 1 172 ? 7.825 -10.100 -14.143 1.00 83.69 172 GLY A CA 1
ATOM 1218 C C . GLY A 1 172 ? 6.486 -10.362 -13.443 1.00 83.69 172 GLY A C 1
ATOM 1219 O O . GLY A 1 172 ? 5.641 -11.106 -13.941 1.00 83.69 172 GLY A O 1
ATOM 1220 N N . PRO A 1 173 ? 6.245 -9.748 -12.277 1.00 88.25 173 PRO A N 1
ATOM 1221 C CA . PRO A 1 173 ? 4.972 -9.882 -11.588 1.00 88.25 173 PRO A CA 1
ATOM 1222 C C . PRO A 1 173 ? 3.859 -9.113 -12.325 1.00 88.25 173 PRO A C 1
ATOM 1224 O O . PRO A 1 173 ? 4.028 -7.948 -12.692 1.00 88.25 173 PRO A O 1
ATOM 1227 N N . GLU A 1 174 ? 2.700 -9.751 -12.512 1.00 92.56 174 GLU A N 1
ATOM 1228 C CA . GLU A 1 174 ? 1.544 -9.151 -13.191 1.00 92.56 174 GLU A CA 1
ATOM 1229 C C . GLU A 1 174 ? 0.931 -8.011 -12.349 1.00 92.56 174 GLU A C 1
ATOM 1231 O O . GLU A 1 174 ? 0.526 -8.251 -11.207 1.00 92.56 174 GLU A O 1
ATOM 1236 N N . PRO A 1 175 ? 0.812 -6.777 -12.878 1.00 95.12 175 PRO A N 1
ATOM 1237 C CA . PRO A 1 175 ? 0.222 -5.662 -12.143 1.00 95.12 175 PRO A CA 1
ATOM 1238 C C . PRO A 1 175 ? -1.195 -5.960 -11.633 1.00 95.12 175 PRO A C 1
ATOM 1240 O O . PRO A 1 175 ? -2.093 -6.295 -12.402 1.00 95.12 175 PRO A O 1
ATOM 1243 N N . GLY A 1 176 ? -1.417 -5.770 -10.334 1.00 95.12 176 GLY A N 1
ATOM 1244 C CA . GLY A 1 176 ? -2.696 -6.007 -9.664 1.00 95.12 176 GLY A CA 1
ATOM 1245 C C . GLY A 1 176 ? -2.911 -7.444 -9.183 1.00 95.12 176 GLY A C 1
ATOM 1246 O O . GLY A 1 176 ? -3.942 -7.715 -8.568 1.00 95.12 176 GLY A O 1
ATOM 1247 N N . ALA A 1 177 ? -1.960 -8.354 -9.404 1.00 96.94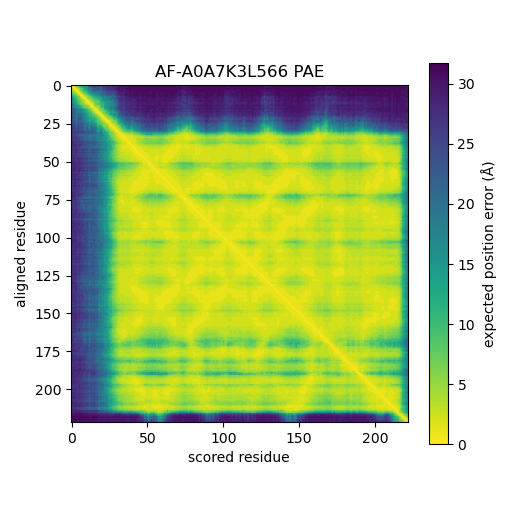 177 ALA A N 1
ATOM 1248 C CA . ALA A 1 177 ? -2.025 -9.703 -8.854 1.00 96.94 177 ALA A CA 1
ATOM 1249 C C . ALA A 1 177 ? -1.549 -9.750 -7.384 1.00 96.94 177 ALA A C 1
ATOM 1251 O O . ALA A 1 177 ? -0.632 -9.007 -7.001 1.00 96.94 177 ALA A O 1
ATOM 1252 N N . PRO A 1 178 ? -2.115 -10.653 -6.555 1.00 96.88 178 PRO A N 1
ATOM 1253 C CA . PRO A 1 178 ? -1.486 -11.088 -5.312 1.00 96.88 178 PRO A CA 1
ATOM 1254 C C . PRO A 1 178 ? -0.033 -11.483 -5.540 1.00 96.88 178 PRO A C 1
ATOM 1256 O O . PRO A 1 178 ? 0.266 -12.230 -6.475 1.00 96.88 178 PRO A O 1
ATOM 1259 N N . PHE A 1 179 ? 0.868 -11.023 -4.676 1.00 95.75 179 PHE A N 1
ATOM 1260 C CA . PHE A 1 179 ? 2.280 -11.345 -4.813 1.00 95.75 179 PHE A CA 1
ATOM 1261 C C . PHE A 1 179 ? 2.789 -12.183 -3.643 1.00 95.75 179 PHE A C 1
ATOM 1263 O O . PHE A 1 179 ? 2.762 -11.765 -2.489 1.00 95.75 179 PHE A O 1
ATOM 1270 N N . SER A 1 180 ? 3.310 -13.365 -3.961 1.00 92.00 180 SER A N 1
ATOM 1271 C CA . SER A 1 180 ? 4.030 -14.213 -3.017 1.00 92.00 180 SER A CA 1
ATOM 1272 C C . SER A 1 180 ? 5.341 -14.640 -3.671 1.00 92.00 180 SER A C 1
ATOM 1274 O O . SER A 1 180 ? 5.305 -15.375 -4.665 1.00 92.00 180 SER A O 1
ATOM 1276 N N . PRO A 1 181 ? 6.498 -14.159 -3.185 1.00 87.50 181 PRO A N 1
ATOM 1277 C CA . PRO A 1 181 ? 7.755 -14.429 -3.855 1.00 87.50 181 PRO A CA 1
ATOM 1278 C C . PR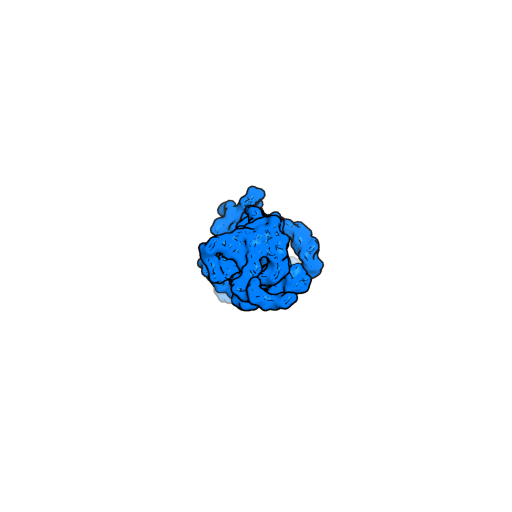O A 1 181 ? 8.112 -15.921 -3.806 1.00 87.50 181 PRO A C 1
ATOM 1280 O O . PRO A 1 181 ? 8.086 -16.534 -2.728 1.00 87.50 181 PRO A O 1
ATOM 1283 N N . PRO A 1 182 ? 8.513 -16.522 -4.940 1.00 81.56 182 PRO A N 1
ATOM 1284 C CA . PRO A 1 182 ? 8.997 -17.893 -4.950 1.00 81.56 182 PRO A CA 1
ATOM 1285 C C . PRO A 1 182 ? 10.274 -17.989 -4.107 1.00 81.56 182 PRO A C 1
ATOM 1287 O O . PRO A 1 182 ? 11.240 -17.269 -4.333 1.00 81.56 182 PRO A O 1
ATOM 1290 N N . GLY A 1 183 ? 10.281 -18.885 -3.118 1.00 85.19 183 GLY A N 1
ATOM 1291 C CA . GLY A 1 183 ? 11.406 -19.026 -2.184 1.00 85.19 183 GLY A CA 1
ATOM 1292 C C . GLY A 1 183 ? 11.350 -18.110 -0.955 1.00 85.19 183 GLY A C 1
ATOM 1293 O O . GLY A 1 183 ? 12.222 -18.226 -0.098 1.00 85.19 183 GLY A O 1
ATOM 1294 N N . GLY A 1 184 ? 10.307 -17.284 -0.818 1.00 90.06 184 GLY A N 1
ATOM 1295 C CA . GLY A 1 184 ? 10.065 -16.444 0.357 1.00 90.06 184 GLY A CA 1
ATOM 1296 C C . GLY A 1 184 ? 10.671 -15.041 0.267 1.00 90.06 184 GLY A C 1
ATOM 1297 O O . GLY A 1 184 ? 11.447 -14.729 -0.635 1.00 90.06 184 GLY A O 1
ATOM 1298 N N . TRP A 1 185 ? 10.281 -14.184 1.216 1.00 90.00 185 TRP A N 1
ATOM 1299 C CA . TRP A 1 185 ? 10.648 -12.764 1.233 1.00 90.00 185 TRP A CA 1
ATOM 1300 C C . TRP A 1 185 ? 12.156 -12.543 1.375 1.00 90.00 185 TRP A C 1
ATOM 1302 O O . TRP A 1 185 ? 12.716 -11.839 0.548 1.00 90.00 185 TRP A O 1
ATOM 1312 N N . ASP A 1 186 ? 12.836 -13.237 2.293 1.00 89.44 186 ASP A N 1
ATOM 1313 C CA . ASP A 1 186 ? 14.293 -13.109 2.481 1.00 89.44 186 ASP A CA 1
ATOM 1314 C C . ASP A 1 186 ? 15.092 -13.292 1.177 1.00 89.44 186 ASP A C 1
ATOM 1316 O O . ASP A 1 186 ? 16.084 -12.604 0.934 1.00 89.44 186 ASP A O 1
ATOM 1320 N N . ALA A 1 187 ? 14.666 -14.230 0.324 1.00 87.75 187 ALA A N 1
ATOM 1321 C CA . ALA A 1 187 ? 15.304 -14.480 -0.965 1.00 87.75 187 ALA A CA 1
ATOM 1322 C C . ALA A 1 187 ? 14.951 -13.403 -2.002 1.00 87.75 187 ALA A C 1
ATOM 1324 O O . ALA A 1 187 ? 15.800 -13.033 -2.808 1.00 87.75 187 ALA A O 1
ATOM 1325 N N . TRP A 1 188 ? 13.713 -12.906 -1.977 1.00 85.69 188 TRP A N 1
ATOM 1326 C CA . TRP A 1 188 ? 13.227 -11.870 -2.888 1.00 85.69 188 TRP A CA 1
ATOM 1327 C C . TRP A 1 188 ? 13.854 -10.504 -2.631 1.00 85.69 188 TRP A C 1
ATOM 1329 O O . TRP A 1 188 ? 14.174 -9.789 -3.573 1.00 85.69 188 TRP A O 1
ATOM 1339 N N . GLU A 1 189 ? 14.053 -10.148 -1.365 1.00 88.12 189 GLU A N 1
ATOM 1340 C CA . GLU A 1 189 ? 14.679 -8.887 -0.960 1.00 88.12 189 GLU A CA 1
ATOM 1341 C C . GLU A 1 189 ? 16.158 -8.817 -1.372 1.00 88.12 189 GLU A C 1
ATOM 1343 O O . GLU A 1 189 ? 16.708 -7.737 -1.592 1.00 88.12 189 GLU A O 1
ATOM 1348 N N . GLY A 1 190 ? 16.810 -9.974 -1.518 1.00 83.00 190 GLY A N 1
ATOM 1349 C CA . GLY A 1 190 ? 18.213 -10.079 -1.896 1.00 83.00 190 GLY A CA 1
ATOM 1350 C C . GLY A 1 190 ? 18.507 -9.487 -3.277 1.00 83.00 190 GLY A C 1
ATOM 1351 O O . GLY A 1 190 ? 18.253 -10.117 -4.299 1.00 83.00 190 GLY A O 1
ATOM 1352 N N . GLY A 1 191 ? 19.124 -8.303 -3.304 1.00 77.31 191 GLY A N 1
ATOM 1353 C CA . GLY A 1 191 ? 19.557 -7.639 -4.541 1.00 77.31 191 GLY A CA 1
ATOM 1354 C C . GLY A 1 191 ? 18.506 -6.731 -5.184 1.00 77.31 191 GLY A C 1
ATOM 1355 O O . GLY A 1 191 ? 18.713 -6.288 -6.311 1.00 77.31 191 GLY A O 1
ATOM 1356 N N . ARG A 1 192 ? 17.404 -6.448 -4.479 1.00 88.69 192 ARG A N 1
ATOM 1357 C CA . ARG A 1 192 ? 16.404 -5.449 -4.870 1.00 88.69 192 ARG A CA 1
ATOM 1358 C C . ARG A 1 192 ? 16.556 -4.179 -4.044 1.00 88.69 192 ARG A C 1
ATOM 1360 O O . ARG A 1 192 ? 16.971 -4.227 -2.886 1.00 88.69 192 ARG A O 1
ATOM 1367 N N . ASP A 1 193 ? 16.171 -3.056 -4.634 1.00 92.81 193 ASP A N 1
ATOM 1368 C CA . ASP A 1 193 ? 16.038 -1.810 -3.891 1.00 92.81 193 ASP A CA 1
ATOM 1369 C C . ASP A 1 193 ? 14.762 -1.860 -3.054 1.00 92.81 193 ASP A C 1
ATOM 1371 O O . ASP A 1 193 ? 13.744 -2.415 -3.482 1.00 92.81 193 ASP A O 1
ATOM 1375 N N . LYS A 1 194 ? 14.815 -1.252 -1.867 1.00 95.12 194 LYS A N 1
ATOM 1376 C CA . LYS A 1 194 ? 13.689 -1.171 -0.938 1.00 95.12 194 LYS A CA 1
ATOM 1377 C C . LYS A 1 194 ? 13.485 0.262 -0.467 1.00 95.12 194 LYS A C 1
ATOM 1379 O O . LYS A 1 194 ? 14.437 0.927 -0.063 1.00 95.12 194 LYS A O 1
ATOM 1384 N N . VAL A 1 195 ? 12.233 0.708 -0.472 1.00 96.75 195 VAL A N 1
ATOM 1385 C CA . VAL A 1 195 ? 11.805 1.967 0.148 1.00 96.75 195 VAL A CA 1
ATOM 1386 C C . VAL A 1 195 ? 10.647 1.706 1.102 1.00 96.75 195 VAL A C 1
ATOM 1388 O O . VAL A 1 195 ? 9.818 0.835 0.855 1.00 96.75 195 VAL A O 1
ATOM 1391 N N . GLU A 1 196 ? 10.576 2.467 2.189 1.00 97.44 196 GLU A N 1
ATOM 1392 C CA . GLU A 1 196 ? 9.571 2.290 3.241 1.00 97.44 196 GLU A CA 1
ATOM 1393 C C . GLU A 1 196 ? 8.810 3.595 3.474 1.00 97.44 196 GLU A C 1
ATOM 1395 O O . GLU A 1 196 ? 9.369 4.692 3.377 1.00 97.44 196 GLU A O 1
ATOM 1400 N N . SER A 1 197 ? 7.516 3.492 3.774 1.00 96.56 197 SER A N 1
ATOM 1401 C CA . SER A 1 197 ? 6.683 4.656 4.046 1.00 96.56 197 SER A CA 1
ATOM 1402 C C . SER A 1 197 ? 7.019 5.199 5.430 1.00 96.56 197 SER A C 1
ATOM 1404 O O . SER A 1 197 ? 6.825 4.505 6.429 1.00 96.56 197 SER A O 1
ATOM 1406 N N . ALA A 1 198 ? 7.470 6.448 5.501 1.00 93.19 198 ALA A N 1
ATOM 1407 C CA . ALA A 1 198 ? 7.773 7.113 6.760 1.00 93.19 198 ALA A CA 1
ATOM 1408 C C . ALA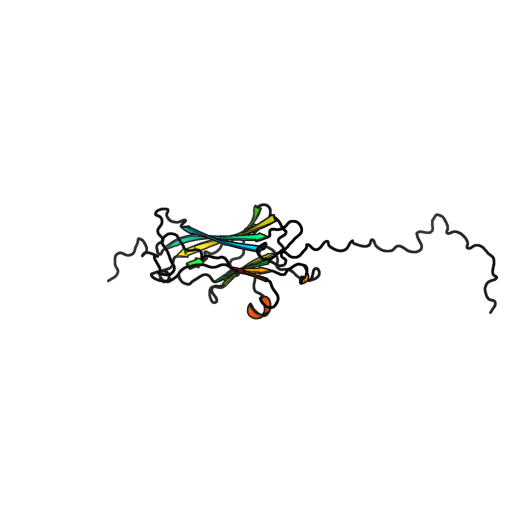 A 1 198 ? 7.139 8.519 6.814 1.00 93.19 198 ALA A C 1
ATOM 1410 O O . ALA A 1 198 ? 7.247 9.270 5.840 1.00 93.19 198 ALA A O 1
ATOM 1411 N N . PRO A 1 199 ? 6.523 8.915 7.948 1.00 95.25 199 PRO A N 1
ATOM 1412 C CA . PRO A 1 199 ? 6.285 8.104 9.150 1.00 95.25 199 PRO A CA 1
ATOM 1413 C C . PRO A 1 199 ? 5.217 7.014 8.929 1.00 95.25 199 PRO A C 1
ATOM 1415 O O . PRO A 1 199 ? 4.548 6.994 7.898 1.00 95.25 199 PRO A O 1
ATOM 1418 N N . ALA A 1 200 ? 5.043 6.129 9.916 1.00 96.75 200 ALA A N 1
ATOM 1419 C CA . ALA A 1 200 ? 3.943 5.166 9.930 1.00 96.75 200 ALA A CA 1
ATOM 1420 C C . ALA A 1 200 ? 2.579 5.874 9.846 1.00 96.75 200 ALA A C 1
ATOM 1422 O O . ALA A 1 200 ? 2.369 6.932 10.448 1.00 96.75 200 ALA A O 1
ATOM 1423 N N . ALA A 1 201 ? 1.644 5.273 9.115 1.00 98.00 201 ALA A N 1
ATOM 1424 C CA . ALA A 1 201 ? 0.294 5.782 8.944 1.00 98.00 201 ALA A CA 1
ATOM 1425 C C . ALA A 1 201 ? -0.614 5.284 10.073 1.00 98.00 201 ALA A C 1
ATOM 1427 O O . ALA A 1 201 ? -0.900 4.089 10.182 1.00 98.00 201 ALA A O 1
ATOM 1428 N N . TYR A 1 202 ? -1.099 6.215 10.890 1.00 97.94 202 TYR A N 1
ATOM 1429 C CA . TYR A 1 202 ? -2.016 5.930 11.989 1.00 97.94 202 TYR A CA 1
ATOM 1430 C C . TYR A 1 202 ? -3.449 6.307 11.615 1.00 97.94 202 TYR A C 1
ATOM 1432 O O . TYR A 1 202 ? -3.653 7.387 11.052 1.00 97.94 202 TYR A O 1
ATOM 1440 N N . PRO A 1 203 ? -4.451 5.489 11.985 1.00 97.06 203 PRO A N 1
ATOM 1441 C CA . PRO A 1 203 ? -5.834 5.940 12.008 1.00 97.06 203 PRO A CA 1
ATOM 1442 C C . PRO A 1 203 ? -5.977 7.243 12.816 1.00 97.06 203 PRO A C 1
ATOM 1444 O O . PRO A 1 203 ? -5.273 7.416 13.818 1.00 97.06 203 PRO A O 1
ATOM 1447 N N . PRO A 1 204 ? -6.897 8.150 12.447 1.00 97.31 204 PRO A N 1
ATOM 1448 C CA . PRO A 1 204 ? -7.143 9.379 13.197 1.00 97.31 204 PRO A CA 1
ATOM 1449 C C . PRO A 1 204 ? -7.310 9.142 14.707 1.00 97.31 204 PRO A C 1
ATOM 1451 O O . PRO A 1 204 ? -8.080 8.279 15.134 1.00 97.31 204 PRO A O 1
ATOM 1454 N N . GLY A 1 205 ? -6.574 9.900 15.520 1.00 95.44 205 GLY A N 1
ATOM 1455 C CA . GLY A 1 205 ? -6.601 9.802 16.983 1.00 95.44 205 GLY A CA 1
ATOM 1456 C C . GLY A 1 205 ? -5.731 8.689 17.584 1.00 95.44 205 GLY A C 1
ATOM 1457 O O . GLY A 1 205 ? -5.553 8.675 18.800 1.00 95.44 205 GLY A O 1
ATOM 1458 N N . ALA A 1 206 ? -5.155 7.800 16.768 1.00 96.81 206 ALA A N 1
ATOM 1459 C CA . ALA A 1 206 ? -4.161 6.824 17.207 1.00 96.81 206 ALA A CA 1
ATOM 1460 C C . ALA A 1 206 ? -2.723 7.353 17.044 1.00 96.81 206 ALA A C 1
ATOM 1462 O O . ALA A 1 206 ? -2.437 8.222 16.219 1.00 96.81 206 ALA A O 1
ATOM 1463 N N . THR A 1 207 ? -1.818 6.807 17.849 1.00 96.62 207 THR A N 1
ATOM 1464 C CA . THR A 1 207 ? -0.378 7.094 17.893 1.00 96.62 207 THR A CA 1
ATOM 1465 C C . THR A 1 207 ? 0.389 5.821 18.255 1.00 96.62 207 THR A C 1
ATOM 1467 O O . THR A 1 207 ? -0.228 4.794 18.546 1.00 96.62 207 THR A O 1
ATOM 1470 N N . SER A 1 208 ? 1.722 5.896 18.309 1.00 95.19 208 SER A N 1
ATOM 1471 C CA . SER A 1 208 ? 2.567 4.792 18.793 1.00 95.19 208 SER A CA 1
ATOM 1472 C C . SER A 1 208 ? 2.266 4.390 20.243 1.00 95.19 208 SER A C 1
ATOM 1474 O O . SER A 1 208 ? 2.547 3.271 20.650 1.00 95.19 208 SER A O 1
ATOM 1476 N N . GLU A 1 209 ? 1.664 5.286 21.031 1.00 95.56 209 GLU A N 1
ATOM 1477 C CA . GLU A 1 209 ? 1.251 5.032 22.420 1.00 95.56 209 GLU A CA 1
ATOM 1478 C C . GLU A 1 209 ? -0.200 4.505 22.516 1.00 95.56 209 GLU A C 1
ATOM 1480 O O . GLU A 1 209 ? -0.797 4.479 23.595 1.00 95.56 209 GLU A O 1
ATOM 1485 N N . GLY A 1 210 ? -0.812 4.136 21.385 1.00 94.56 210 GLY A N 1
ATOM 1486 C CA . GLY A 1 210 ? -2.228 3.792 21.272 1.00 94.56 210 GLY A CA 1
ATOM 1487 C C . GLY A 1 210 ? -3.119 5.001 20.980 1.00 94.56 210 GLY A C 1
ATOM 1488 O O . GLY A 1 210 ? -2.700 5.968 20.346 1.00 94.56 210 GLY A O 1
ATOM 1489 N N . GLY A 1 211 ? -4.382 4.939 21.412 1.00 95.06 211 GLY A N 1
ATOM 1490 C CA . GLY A 1 211 ? -5.385 5.997 21.196 1.00 95.06 211 GLY A CA 1
ATOM 1491 C C . GLY A 1 211 ? -6.680 5.516 20.538 1.00 95.06 211 GLY A C 1
ATOM 1492 O O . GLY A 1 211 ? -7.657 6.261 20.492 1.00 95.06 211 GLY A O 1
ATOM 1493 N N . VAL A 1 212 ? -6.730 4.253 20.102 1.00 97.38 212 VAL A N 1
ATOM 1494 C CA . VAL A 1 212 ? -7.990 3.623 19.693 1.00 97.38 212 VAL A CA 1
ATOM 1495 C C . VAL A 1 212 ? -8.910 3.479 20.903 1.00 97.38 212 VAL A C 1
ATOM 1497 O O . VAL A 1 212 ? -8.520 2.976 21.958 1.00 97.38 212 VAL A O 1
ATOM 1500 N N . LEU A 1 213 ? -10.142 3.948 20.736 1.00 97.44 213 LEU A N 1
ATOM 1501 C CA . LEU A 1 213 ? -11.176 3.975 21.759 1.00 97.44 213 LEU A CA 1
ATOM 1502 C C . LEU A 1 213 ? -12.060 2.710 21.700 1.00 97.44 213 LEU A C 1
ATOM 1504 O O . LEU A 1 213 ? -12.162 2.064 20.652 1.00 97.44 213 LEU A O 1
ATOM 1508 N N . PRO A 1 214 ? -12.752 2.349 22.795 1.00 97.19 214 PRO A N 1
ATOM 1509 C CA . PRO A 1 214 ? -13.763 1.294 22.770 1.00 97.19 214 PRO A CA 1
ATOM 1510 C C . PRO A 1 214 ? -14.868 1.572 21.742 1.00 97.19 214 PRO A C 1
ATOM 1512 O O . PRO A 1 214 ? -15.197 2.726 21.466 1.00 97.19 214 PRO A O 1
ATOM 1515 N N . GLY A 1 215 ? -15.459 0.507 21.198 1.00 93.31 215 GLY A N 1
ATOM 1516 C CA . GLY A 1 215 ? -16.590 0.612 20.277 1.00 93.31 215 GLY A CA 1
ATOM 1517 C C . GLY A 1 215 ? -17.841 1.192 20.944 1.00 93.31 215 GLY A C 1
ATOM 1518 O O . GLY A 1 215 ? -18.026 1.082 22.157 1.00 93.31 215 GLY A O 1
ATOM 1519 N N . ASP A 1 216 ? -18.739 1.760 20.138 1.00 86.25 216 ASP A N 1
ATOM 1520 C CA . ASP A 1 216 ? -19.923 2.494 20.620 1.00 86.25 216 ASP A CA 1
ATOM 1521 C C . ASP A 1 216 ? -20.941 1.609 21.382 1.00 86.25 216 ASP A C 1
ATOM 1523 O O . ASP A 1 216 ? -21.815 2.119 22.081 1.00 86.25 216 ASP A O 1
ATOM 1527 N N . GLY A 1 217 ? -20.815 0.279 21.288 1.00 70.00 217 GLY A N 1
ATOM 1528 C CA . GLY A 1 217 ? -21.617 -0.701 22.032 1.00 70.00 217 GLY A CA 1
ATOM 1529 C C . GLY A 1 217 ? -21.037 -1.134 23.388 1.00 70.00 217 GLY A C 1
ATOM 1530 O O . GLY A 1 217 ? -21.631 -1.975 24.056 1.00 70.00 217 GLY A O 1
ATOM 1531 N N . GLY A 1 218 ? -19.889 -0.594 23.808 1.00 51.09 218 GLY A N 1
ATOM 1532 C CA . GLY A 1 218 ? -19.175 -0.981 25.029 1.00 51.09 218 GLY A CA 1
ATOM 1533 C C . GLY A 1 218 ? -19.725 -0.366 26.318 1.00 51.09 218 GLY A C 1
ATOM 1534 O O . GLY A 1 218 ? -18.976 0.250 27.071 1.00 51.09 218 GLY A O 1
ATOM 1535 N N . ALA A 1 219 ? -21.018 -0.537 26.588 1.00 48.81 219 ALA A N 1
ATOM 1536 C CA . ALA A 1 219 ? -21.585 -0.381 27.922 1.00 48.81 219 ALA A CA 1
ATOM 1537 C C . ALA A 1 219 ? -22.208 -1.717 28.349 1.00 48.81 219 ALA A C 1
ATOM 1539 O O . ALA A 1 219 ? -23.347 -2.014 28.006 1.00 48.81 219 ALA A O 1
ATOM 1540 N N . GLY A 1 220 ? -21.448 -2.491 29.128 1.00 48.16 220 GLY A N 1
ATOM 1541 C CA . GLY A 1 220 ? -21.953 -3.618 29.908 1.00 48.16 220 GLY A CA 1
ATOM 1542 C C . GLY A 1 220 ? -21.791 -4.991 29.262 1.00 48.16 220 GLY A C 1
ATOM 1543 O O . GLY A 1 220 ? -22.626 -5.413 28.473 1.00 48.16 220 GLY A O 1
ATOM 1544 N N . ASP A 1 221 ? -20.806 -5.745 29.740 1.00 44.00 221 ASP A N 1
ATOM 1545 C CA . ASP A 1 221 ? -21.140 -7.053 30.291 1.00 44.00 221 ASP A CA 1
ATOM 1546 C C . ASP A 1 221 ? -20.319 -7.284 31.571 1.00 44.00 221 ASP A C 1
ATOM 1548 O O . ASP A 1 221 ? -19.091 -7.299 31.532 1.00 44.00 221 ASP A O 1
ATOM 1552 N N . SER A 1 222 ? -21.069 -7.327 32.678 1.00 43.06 222 SER A N 1
ATOM 1553 C CA . SER A 1 222 ? -20.857 -8.008 33.969 1.00 43.06 222 SER A CA 1
ATOM 1554 C C . SER A 1 222 ? -19.495 -7.961 34.675 1.00 43.06 222 SER A C 1
ATOM 1556 O O . SER A 1 222 ? -18.556 -8.672 34.260 1.00 43.06 222 SER A O 1
#